Protein AF-A0A959Q024-F1 (afdb_monomer_lite)

pLDDT: mean 71.06, std 27.81, range [22.09, 97.94]

Radius of gyration: 26.5 Å; chains: 1; bounding box: 97×42×60 Å

Sequence (294 aa):
MQIRNRYCEKHYRAIVILVLTIFTSFCQAQQDFRPGFIITLTGDTIKGHIDYRPPISNASVCHFRRENSNEVSKFNPEEIKAYRYNDSKFYISKELTIGGITSRHFLEYLVDGIVELYYLASKFKDAYYIEKEGIFYEVKNEDRTFRKDNKIYKSVKKEYVGTLKYLMRETPDLFDKIDKSDFNHKDFVALSQEYHESICPDYDCITYVKSSDKLHDIKWRIHPGLYLGFENSRYFMSTSTKVEMRRYITRINRDDGGRTIFHIGSRIFDEEYENSLFISNDFTPVLFLSFSNR

Structure (mmCIF, N/CA/C/O backbone):
data_AF-A0A959Q024-F1
#
_entry.id   AF-A0A959Q024-F1
#
loop_
_atom_site.group_PDB
_atom_site.id
_atom_site.type_symbol
_atom_site.label_atom_id
_atom_site.label_alt_id
_atom_site.label_comp_id
_atom_site.label_asym_id
_atom_site.label_entity_id
_atom_site.label_seq_id
_atom_site.pdbx_PDB_ins_code
_atom_site.Cartn_x
_atom_site.Cartn_y
_atom_site.Cartn_z
_atom_site.occupancy
_atom_site.B_iso_or_equiv
_atom_site.auth_seq_id
_atom_site.auth_comp_id
_atom_site.auth_asym_id
_atom_site.auth_atom_id
_atom_site.pdbx_PDB_model_num
ATOM 1 N N . MET A 1 1 ? 73.822 -11.556 15.543 1.00 46.66 1 MET A N 1
ATOM 2 C CA . MET A 1 1 ? 72.664 -12.282 14.968 1.00 46.66 1 MET A CA 1
ATOM 3 C C . MET A 1 1 ? 71.371 -11.487 15.222 1.00 46.66 1 MET A C 1
ATOM 5 O O . MET A 1 1 ? 70.590 -11.863 16.074 1.00 46.66 1 MET A O 1
ATOM 9 N N . GLN A 1 2 ? 71.157 -10.343 14.550 1.00 50.69 2 GLN A N 1
ATOM 10 C CA . GLN A 1 2 ? 69.952 -9.494 14.748 1.00 50.69 2 GLN A CA 1
ATOM 11 C C . GLN A 1 2 ? 69.354 -8.917 13.445 1.00 50.69 2 GLN A C 1
ATOM 13 O O . GLN A 1 2 ? 68.368 -8.189 13.476 1.00 50.69 2 GLN A O 1
ATOM 18 N N . ILE A 1 3 ? 69.904 -9.251 12.273 1.00 51.94 3 ILE A N 1
ATOM 19 C CA . ILE A 1 3 ? 69.495 -8.626 10.999 1.00 51.94 3 ILE A CA 1
ATOM 20 C C . ILE A 1 3 ? 68.310 -9.367 10.342 1.00 51.94 3 ILE A C 1
ATOM 22 O O . ILE A 1 3 ? 67.545 -8.765 9.592 1.00 51.94 3 ILE A O 1
ATOM 26 N N . ARG A 1 4 ? 68.073 -10.644 10.684 1.00 45.91 4 ARG A N 1
ATOM 27 C CA . ARG A 1 4 ? 67.049 -11.482 10.028 1.00 45.91 4 ARG A CA 1
ATOM 28 C C . ARG A 1 4 ? 65.599 -11.184 10.457 1.00 45.91 4 ARG A C 1
ATOM 30 O O . ARG A 1 4 ? 64.689 -11.451 9.684 1.00 45.91 4 ARG A O 1
ATOM 37 N N . ASN A 1 5 ? 65.374 -10.572 11.626 1.00 51.69 5 ASN A N 1
ATOM 38 C CA . ASN A 1 5 ? 64.015 -10.296 12.130 1.00 51.69 5 ASN A CA 1
ATOM 39 C C . ASN A 1 5 ? 63.371 -9.022 11.558 1.00 51.69 5 ASN A C 1
ATOM 41 O O . ASN A 1 5 ? 62.154 -8.980 11.409 1.00 51.69 5 ASN A O 1
ATOM 45 N N . ARG A 1 6 ? 64.153 -8.001 11.174 1.00 52.75 6 ARG A N 1
ATOM 46 C CA . ARG A 1 6 ? 63.589 -6.725 10.681 1.00 52.75 6 ARG A CA 1
ATOM 47 C C . ARG A 1 6 ? 63.020 -6.791 9.261 1.00 52.75 6 ARG A C 1
ATOM 49 O O . ARG A 1 6 ? 62.182 -5.966 8.910 1.00 52.75 6 ARG A O 1
ATOM 56 N N . TYR A 1 7 ? 63.452 -7.758 8.450 1.00 53.06 7 TYR A N 1
ATOM 57 C CA . TYR A 1 7 ? 62.879 -7.984 7.119 1.00 53.06 7 TYR A CA 1
ATOM 58 C C . TYR A 1 7 ? 61.496 -8.645 7.209 1.00 53.06 7 TYR A C 1
ATOM 60 O O . TYR A 1 7 ? 60.571 -8.220 6.521 1.00 53.06 7 TYR A O 1
ATOM 68 N N . CYS A 1 8 ? 61.320 -9.608 8.118 1.00 52.28 8 CYS A N 1
ATOM 69 C CA . CYS A 1 8 ? 60.067 -10.353 8.274 1.00 52.28 8 CYS A CA 1
ATOM 70 C C . CYS A 1 8 ? 58.891 -9.457 8.725 1.00 52.28 8 CYS A C 1
ATOM 72 O O . CYS A 1 8 ? 57.789 -9.564 8.190 1.00 52.28 8 CYS A O 1
ATOM 74 N N . GLU A 1 9 ? 59.133 -8.492 9.624 1.00 55.00 9 GLU A N 1
ATOM 75 C CA . GLU A 1 9 ? 58.100 -7.539 10.070 1.00 55.00 9 GLU A CA 1
ATOM 76 C C . GLU A 1 9 ? 57.596 -6.602 8.961 1.00 55.00 9 GLU A C 1
ATOM 78 O O . GLU A 1 9 ? 56.409 -6.269 8.921 1.00 55.00 9 GLU A O 1
ATOM 83 N N . LYS A 1 10 ? 58.475 -6.170 8.044 1.00 58.44 10 LYS A N 1
ATOM 84 C CA . LYS A 1 10 ? 58.088 -5.282 6.935 1.00 58.44 10 LYS A CA 1
ATOM 85 C C . LYS A 1 10 ? 57.182 -5.995 5.932 1.00 58.44 10 LYS A C 1
ATOM 87 O O . LYS A 1 10 ? 56.214 -5.399 5.465 1.00 58.44 10 LYS A O 1
ATOM 92 N N . HIS A 1 11 ? 57.458 -7.268 5.649 1.00 63.19 11 HIS A N 1
ATOM 93 C CA . HIS A 1 11 ? 56.620 -8.083 4.770 1.00 63.19 11 HIS A CA 1
ATOM 94 C C . HIS A 1 11 ? 55.277 -8.429 5.421 1.00 63.19 11 HIS A C 1
ATOM 96 O O . HIS A 1 11 ? 54.251 -8.328 4.757 1.00 63.19 11 HIS A O 1
ATOM 102 N N . TYR A 1 12 ? 55.248 -8.726 6.726 1.00 71.44 12 TYR A N 1
ATOM 103 C CA . TYR A 1 12 ? 53.997 -8.962 7.455 1.00 71.44 12 TYR A CA 1
ATOM 104 C C . TYR A 1 12 ? 53.085 -7.726 7.464 1.00 71.44 12 TYR A C 1
ATOM 106 O O . TYR A 1 12 ? 51.898 -7.834 7.170 1.00 71.44 12 TYR A O 1
ATOM 114 N N . ARG A 1 13 ? 53.638 -6.526 7.703 1.00 69.38 13 ARG A N 1
ATOM 115 C CA . ARG A 1 13 ? 52.878 -5.264 7.622 1.00 69.38 13 ARG A CA 1
ATOM 116 C C . ARG A 1 13 ? 52.323 -5.003 6.221 1.00 69.38 13 ARG A C 1
ATOM 118 O O . ARG A 1 13 ? 51.167 -4.613 6.099 1.00 69.38 13 ARG A O 1
ATOM 125 N N . ALA A 1 14 ? 53.117 -5.248 5.179 1.00 74.88 14 ALA A N 1
ATOM 126 C CA . ALA A 1 14 ? 52.663 -5.102 3.797 1.00 74.88 14 ALA A CA 1
ATOM 127 C C . ALA A 1 14 ? 51.544 -6.100 3.448 1.00 74.88 14 ALA A C 1
ATOM 129 O O . ALA A 1 14 ? 50.573 -5.716 2.803 1.00 74.88 14 ALA A O 1
ATOM 130 N N . ILE A 1 15 ? 51.635 -7.346 3.927 1.00 80.94 15 ILE A N 1
ATOM 131 C CA . ILE A 1 15 ? 50.602 -8.374 3.735 1.00 80.94 15 ILE A CA 1
ATOM 132 C C . ILE A 1 15 ? 49.316 -8.005 4.482 1.00 80.94 15 ILE A C 1
ATOM 134 O O . ILE A 1 15 ? 48.243 -8.094 3.900 1.00 80.94 15 ILE A O 1
ATOM 138 N N . VAL A 1 16 ? 49.399 -7.536 5.732 1.00 80.94 16 VAL A N 1
ATOM 139 C CA . VAL A 1 16 ? 48.215 -7.106 6.500 1.00 80.94 16 VAL A CA 1
ATOM 140 C C . VAL A 1 16 ? 47.519 -5.919 5.829 1.00 80.94 16 VAL A C 1
ATOM 142 O O . VAL A 1 16 ? 46.295 -5.922 5.724 1.00 80.94 16 VAL A O 1
ATOM 145 N N . ILE A 1 17 ? 48.277 -4.938 5.324 1.00 79.06 17 ILE A N 1
ATOM 146 C CA . ILE A 1 17 ? 47.717 -3.789 4.594 1.00 79.06 17 ILE A CA 1
ATOM 147 C C . ILE A 1 17 ? 47.062 -4.248 3.287 1.00 79.06 17 ILE A C 1
ATOM 149 O O . ILE A 1 17 ? 45.925 -3.861 3.025 1.00 79.06 17 ILE A O 1
ATOM 153 N N . LEU A 1 18 ? 47.729 -5.113 2.512 1.00 79.38 18 LEU A N 1
ATOM 154 C CA . LEU A 1 18 ? 47.204 -5.677 1.264 1.00 79.38 18 LEU A CA 1
ATOM 155 C C . LEU A 1 18 ? 45.902 -6.458 1.502 1.00 79.38 18 LEU A C 1
ATOM 157 O O . LEU A 1 18 ? 44.925 -6.265 0.785 1.00 79.38 18 LEU A O 1
ATOM 161 N N . VAL A 1 19 ? 45.859 -7.289 2.547 1.00 78.56 19 VAL A N 1
ATOM 162 C CA . VAL A 1 19 ? 44.654 -8.029 2.943 1.00 78.56 19 VAL A CA 1
ATOM 163 C C . VAL A 1 19 ? 43.537 -7.058 3.338 1.00 78.56 19 VAL A C 1
ATOM 165 O O . VAL A 1 19 ? 42.422 -7.202 2.846 1.00 78.56 19 VAL A O 1
ATOM 168 N N . LEU A 1 20 ? 43.825 -6.013 4.125 1.00 70.94 20 LEU A N 1
ATOM 169 C CA . LEU A 1 20 ? 42.827 -4.991 4.470 1.00 70.94 20 LEU A CA 1
ATOM 170 C C . LEU A 1 20 ? 42.279 -4.249 3.237 1.00 70.94 20 LEU A C 1
ATOM 172 O O . LEU A 1 20 ? 41.091 -3.940 3.201 1.00 70.94 20 LEU A O 1
ATOM 176 N N . THR A 1 21 ? 43.114 -3.983 2.223 1.00 69.50 21 THR A N 1
ATOM 177 C CA . THR A 1 21 ? 42.683 -3.270 1.001 1.00 69.50 21 THR A CA 1
ATOM 178 C C . THR A 1 21 ? 41.825 -4.145 0.082 1.00 69.50 21 THR A C 1
ATOM 180 O O . THR A 1 21 ? 40.932 -3.647 -0.603 1.00 69.50 21 THR A O 1
ATOM 183 N N . ILE A 1 22 ? 42.055 -5.460 0.081 1.00 69.94 22 ILE A N 1
ATOM 184 C CA . ILE A 1 22 ? 41.235 -6.415 -0.677 1.00 69.94 22 ILE A CA 1
ATOM 185 C C . ILE A 1 22 ? 39.843 -6.558 -0.036 1.00 69.94 22 ILE A C 1
ATOM 187 O O . ILE A 1 22 ? 38.846 -6.656 -0.751 1.00 69.94 22 ILE A O 1
ATOM 191 N N . PHE A 1 23 ? 39.745 -6.498 1.297 1.00 60.81 23 PHE A N 1
ATOM 192 C CA . PHE A 1 23 ? 38.468 -6.632 2.011 1.00 60.81 23 PHE A CA 1
ATOM 193 C C . PHE A 1 23 ? 37.520 -5.431 1.849 1.00 60.81 23 PHE A C 1
ATOM 195 O O . PHE A 1 23 ? 36.305 -5.624 1.869 1.00 60.81 23 PHE A O 1
ATOM 202 N N . THR A 1 24 ? 38.020 -4.210 1.631 1.00 58.31 24 THR A N 1
ATOM 203 C CA . THR A 1 24 ? 37.153 -3.028 1.432 1.00 58.31 24 THR A CA 1
ATOM 204 C C . THR A 1 24 ? 36.494 -2.983 0.050 1.00 58.31 24 THR A C 1
ATOM 206 O O . THR A 1 24 ? 35.477 -2.313 -0.121 1.00 58.31 24 THR A O 1
ATOM 209 N N . SER A 1 25 ? 37.007 -3.739 -0.927 1.00 54.19 25 SER A N 1
ATOM 210 C CA . SER A 1 25 ? 36.521 -3.717 -2.317 1.00 54.19 25 SER A CA 1
ATOM 211 C C . SER A 1 25 ? 35.240 -4.536 -2.550 1.00 54.19 25 SER A C 1
ATOM 213 O O . SER A 1 25 ? 34.633 -4.444 -3.615 1.00 54.19 25 SER A O 1
ATOM 215 N N . PHE A 1 26 ? 34.786 -5.307 -1.555 1.00 49.91 26 PHE A N 1
ATOM 216 C CA . PHE A 1 26 ? 33.566 -6.124 -1.642 1.00 49.91 26 PHE A CA 1
ATOM 217 C C . PHE A 1 26 ? 32.303 -5.439 -1.101 1.00 49.91 26 PHE A C 1
ATOM 219 O O . PHE A 1 26 ? 31.230 -6.045 -1.092 1.00 49.91 26 PHE A O 1
ATOM 226 N N . CYS A 1 27 ? 32.384 -4.166 -0.705 1.00 43.75 27 CYS A N 1
ATOM 227 C CA . CYS A 1 27 ? 31.214 -3.387 -0.304 1.00 43.75 27 CYS A CA 1
ATOM 228 C C . CYS A 1 27 ? 30.494 -2.809 -1.536 1.00 43.75 27 CYS A C 1
ATOM 230 O O . CYS A 1 27 ? 30.456 -1.604 -1.762 1.00 43.75 27 CYS A O 1
ATOM 232 N N . GLN A 1 28 ? 29.951 -3.682 -2.382 1.00 45.34 28 GLN A N 1
ATOM 233 C CA . GLN A 1 28 ? 28.945 -3.275 -3.358 1.00 45.34 28 GLN A CA 1
ATOM 234 C C . GLN A 1 28 ? 27.602 -3.268 -2.625 1.00 45.34 28 GLN A C 1
ATOM 236 O O . GLN A 1 28 ? 27.166 -4.309 -2.130 1.00 45.34 28 GLN A O 1
ATOM 241 N N . ALA A 1 29 ? 26.940 -2.115 -2.537 1.00 47.94 29 ALA A N 1
ATOM 242 C CA . ALA A 1 29 ? 25.530 -2.058 -2.169 1.00 47.94 29 ALA A CA 1
ATOM 243 C C . ALA A 1 29 ? 24.736 -2.805 -3.257 1.00 47.94 29 ALA A C 1
ATOM 245 O O . ALA A 1 29 ? 24.470 -2.272 -4.330 1.00 47.94 29 ALA A O 1
ATOM 246 N N . GLN A 1 30 ? 24.461 -4.092 -3.032 1.00 61.91 30 GLN A N 1
ATOM 247 C CA . GLN A 1 30 ? 23.873 -4.967 -4.049 1.00 61.91 30 GLN A CA 1
ATOM 248 C C . GLN A 1 30 ? 22.411 -4.563 -4.298 1.00 61.91 30 GLN A C 1
ATOM 250 O O . GLN A 1 30 ? 21.574 -4.732 -3.412 1.00 61.91 30 GLN A O 1
ATOM 255 N N . GLN A 1 31 ? 22.122 -4.038 -5.493 1.00 78.69 31 GLN A N 1
ATOM 256 C CA . GLN A 1 31 ? 20.760 -3.785 -5.983 1.00 78.69 31 GLN A CA 1
ATOM 257 C C . GLN A 1 31 ? 20.011 -5.119 -6.164 1.00 78.69 31 GLN A C 1
ATOM 259 O O . GLN A 1 31 ? 20.585 -6.082 -6.680 1.00 78.69 31 GLN A O 1
ATOM 264 N N . ASP A 1 32 ? 18.745 -5.191 -5.741 1.00 88.50 32 ASP A N 1
ATOM 265 C CA . ASP A 1 32 ? 17.928 -6.421 -5.747 1.00 88.50 32 ASP A CA 1
ATOM 266 C C . ASP A 1 32 ? 16.897 -6.352 -6.878 1.00 88.50 32 ASP A C 1
ATOM 268 O O . ASP A 1 32 ? 15.710 -6.131 -6.655 1.00 88.50 32 ASP A O 1
ATOM 272 N N . PHE A 1 33 ? 17.355 -6.500 -8.120 1.00 90.69 33 PHE A N 1
ATOM 273 C CA . PHE A 1 33 ? 16.473 -6.478 -9.287 1.00 90.69 33 PHE A CA 1
ATOM 274 C C . PHE A 1 33 ? 15.648 -7.762 -9.405 1.00 90.69 33 PHE A C 1
ATOM 276 O O . PHE A 1 33 ? 16.195 -8.854 -9.559 1.00 90.69 33 PHE A O 1
ATOM 283 N N . ARG A 1 34 ? 14.321 -7.616 -9.416 1.00 92.50 34 ARG A N 1
ATOM 284 C CA . ARG A 1 34 ? 13.351 -8.717 -9.523 1.00 92.50 34 ARG A CA 1
ATOM 285 C C . ARG A 1 34 ? 12.501 -8.603 -10.783 1.00 92.50 34 ARG A C 1
ATOM 287 O O . ARG A 1 34 ? 12.240 -7.481 -11.212 1.00 92.50 34 ARG A O 1
ATOM 294 N N . PRO A 1 35 ? 12.049 -9.723 -11.371 1.00 94.69 35 PRO A N 1
ATOM 295 C CA . PRO A 1 35 ? 11.231 -9.693 -12.578 1.00 94.69 35 PRO A CA 1
ATOM 296 C C . PRO A 1 35 ? 9.909 -8.953 -12.339 1.00 94.69 35 PRO A C 1
ATOM 298 O O . PRO A 1 35 ? 9.237 -9.140 -11.318 1.00 94.69 35 PRO A O 1
ATOM 301 N N . GLY A 1 36 ? 9.547 -8.101 -13.291 1.00 96.06 36 GLY A N 1
ATOM 302 C CA . GLY A 1 36 ? 8.375 -7.243 -13.207 1.00 96.06 36 GLY A CA 1
ATOM 303 C C . GLY A 1 36 ? 8.121 -6.477 -14.499 1.00 96.06 36 GLY A C 1
ATOM 304 O O . GLY A 1 36 ? 8.750 -6.710 -15.535 1.00 96.06 36 GLY A O 1
ATOM 305 N N . PHE A 1 37 ? 7.195 -5.533 -14.441 1.00 96.56 37 PHE A N 1
ATOM 306 C CA . PHE A 1 37 ? 6.863 -4.676 -15.570 1.00 96.56 37 PHE A CA 1
ATOM 307 C C . PHE A 1 37 ? 6.373 -3.306 -15.113 1.00 96.56 37 PHE A C 1
ATOM 309 O O . PHE A 1 37 ? 5.873 -3.144 -13.999 1.00 96.56 37 PHE A O 1
ATOM 316 N N . ILE A 1 38 ? 6.501 -2.324 -16.000 1.00 97.94 38 ILE A N 1
ATOM 317 C CA . ILE A 1 38 ? 5.889 -1.001 -15.855 1.00 97.94 38 ILE A CA 1
ATOM 318 C C . ILE A 1 38 ? 4.722 -0.868 -16.834 1.00 97.94 38 ILE A C 1
ATOM 320 O O . ILE A 1 38 ? 4.735 -1.477 -17.906 1.00 97.94 38 ILE A O 1
ATOM 324 N N . ILE A 1 39 ? 3.734 -0.059 -16.466 1.00 97.69 39 ILE A N 1
ATOM 325 C CA . ILE A 1 39 ? 2.607 0.339 -17.309 1.00 97.69 39 ILE A CA 1
ATOM 326 C C . ILE A 1 39 ? 2.771 1.828 -17.614 1.00 97.69 39 ILE A C 1
ATOM 328 O O . ILE A 1 39 ? 2.755 2.658 -16.700 1.00 97.69 39 ILE A O 1
ATOM 332 N N . THR A 1 40 ? 2.950 2.175 -18.886 1.00 96.50 40 THR A N 1
ATOM 333 C CA . THR A 1 40 ? 3.107 3.567 -19.329 1.00 96.50 40 THR A CA 1
ATOM 334 C C . THR A 1 40 ? 1.806 4.358 -19.158 1.00 96.50 40 THR A C 1
ATOM 336 O O . THR A 1 40 ? 0.734 3.798 -18.920 1.00 96.50 40 THR A O 1
ATOM 339 N N . LEU A 1 41 ? 1.871 5.682 -19.319 1.00 95.19 41 LEU A N 1
ATOM 340 C CA . LEU A 1 41 ? 0.673 6.533 -19.327 1.00 95.19 41 LEU A CA 1
ATOM 341 C C . LEU A 1 41 ? -0.298 6.192 -20.473 1.00 95.19 41 LEU A C 1
ATOM 343 O O . LEU A 1 41 ? -1.501 6.384 -20.318 1.00 95.19 41 LEU A O 1
ATOM 347 N N . THR A 1 42 ? 0.208 5.656 -21.591 1.00 95.25 42 THR A N 1
ATOM 348 C CA . THR A 1 42 ? -0.594 5.167 -22.730 1.00 95.25 42 THR A CA 1
ATOM 349 C C . THR A 1 42 ? -1.234 3.800 -22.475 1.00 95.25 42 THR A C 1
ATOM 351 O O . THR A 1 42 ? -2.107 3.394 -23.234 1.00 95.25 42 THR A O 1
ATOM 354 N N . GLY A 1 43 ? -0.845 3.105 -21.399 1.00 93.31 43 GLY A N 1
ATOM 355 C CA . GLY A 1 43 ? -1.338 1.769 -21.053 1.00 93.31 43 GLY A CA 1
ATOM 356 C C . GLY A 1 43 ? -0.478 0.616 -21.578 1.00 93.31 43 GLY A C 1
ATOM 357 O O . GLY A 1 43 ? -0.812 -0.543 -21.335 1.00 93.31 43 GLY A O 1
ATOM 358 N N . ASP A 1 44 ? 0.642 0.903 -22.241 1.00 95.75 44 ASP A N 1
ATOM 359 C CA . ASP A 1 44 ? 1.551 -0.125 -22.742 1.00 95.75 44 ASP A CA 1
ATOM 360 C C . ASP A 1 44 ? 2.323 -0.779 -21.595 1.00 95.75 44 ASP A C 1
ATOM 362 O O . ASP A 1 44 ? 2.789 -0.119 -20.663 1.00 95.75 44 ASP A O 1
ATOM 366 N N . THR A 1 45 ? 2.497 -2.097 -21.679 1.00 96.31 45 THR A N 1
ATOM 367 C CA . THR A 1 45 ? 3.245 -2.870 -20.682 1.00 96.31 45 THR A CA 1
ATOM 368 C C . THR A 1 45 ? 4.664 -3.138 -21.166 1.00 96.31 45 THR A C 1
ATOM 370 O O . THR A 1 45 ? 4.867 -3.780 -22.196 1.00 96.31 45 THR A O 1
ATOM 373 N N . ILE A 1 46 ? 5.663 -2.699 -20.397 1.00 96.06 46 ILE A N 1
ATOM 374 C CA . ILE A 1 46 ? 7.082 -2.921 -20.701 1.00 96.06 46 ILE A CA 1
ATOM 375 C C . ILE A 1 46 ? 7.670 -3.868 -19.655 1.00 96.06 46 ILE A C 1
ATOM 377 O O . ILE A 1 46 ? 7.754 -3.530 -18.473 1.00 96.06 46 ILE A O 1
ATOM 381 N N . LYS A 1 47 ? 8.098 -5.053 -20.101 1.00 96.75 47 LYS A N 1
ATOM 382 C CA . LYS A 1 47 ? 8.699 -6.092 -19.252 1.00 96.75 47 LYS A CA 1
ATOM 383 C C . LYS A 1 47 ? 10.173 -5.820 -18.954 1.00 96.75 47 LYS A C 1
ATOM 385 O O . LYS A 1 47 ? 10.906 -5.254 -19.773 1.00 96.75 47 LYS A O 1
ATOM 390 N N . GLY A 1 48 ? 10.604 -6.225 -17.766 1.00 95.69 48 GLY A N 1
ATOM 391 C CA . GLY A 1 48 ? 11.983 -6.099 -17.327 1.00 95.69 48 GLY A CA 1
ATOM 392 C C . GLY A 1 48 ? 12.157 -6.491 -15.867 1.00 95.69 48 GLY A C 1
ATOM 393 O O . GLY A 1 48 ? 11.552 -7.441 -15.375 1.00 95.69 48 GLY A O 1
ATOM 394 N N . HIS A 1 49 ? 13.014 -5.752 -15.177 1.00 95.50 49 HIS A N 1
ATOM 395 C CA . HIS A 1 49 ? 13.350 -5.977 -13.784 1.00 95.50 49 HIS A CA 1
ATOM 396 C C . HIS A 1 49 ? 13.216 -4.681 -12.988 1.00 95.50 49 HIS A C 1
ATOM 398 O O . HIS A 1 49 ? 13.568 -3.610 -13.477 1.00 95.50 49 HIS A O 1
ATOM 404 N N . ILE A 1 50 ? 12.745 -4.777 -11.751 1.00 95.56 50 ILE A N 1
ATOM 405 C CA . ILE A 1 50 ? 12.518 -3.647 -10.850 1.00 95.56 50 ILE A CA 1
ATOM 406 C C . ILE A 1 50 ? 13.387 -3.837 -9.610 1.00 95.56 50 ILE A C 1
ATOM 408 O O . ILE A 1 50 ? 13.412 -4.931 -9.043 1.00 95.56 50 ILE A O 1
ATOM 412 N N . ASP A 1 51 ? 14.111 -2.796 -9.203 1.00 92.62 51 ASP A N 1
ATOM 413 C CA . ASP A 1 51 ? 14.907 -2.809 -7.971 1.00 92.62 51 ASP A CA 1
ATOM 414 C C . ASP A 1 51 ? 13.980 -2.891 -6.752 1.00 92.62 51 ASP A C 1
ATOM 416 O O . ASP A 1 51 ? 13.154 -2.007 -6.513 1.00 92.62 51 ASP A O 1
ATOM 420 N N . TYR A 1 52 ? 14.109 -3.963 -5.979 1.00 89.81 52 TYR A N 1
ATOM 421 C CA . TYR A 1 52 ? 13.252 -4.267 -4.847 1.00 89.81 52 TYR A CA 1
ATOM 422 C C . TYR A 1 52 ? 13.708 -3.512 -3.595 1.00 89.81 52 TYR A C 1
ATOM 424 O O . TYR A 1 52 ? 14.562 -3.962 -2.825 1.00 89.81 52 TYR A O 1
ATOM 432 N N . ARG A 1 53 ? 13.105 -2.341 -3.374 1.00 87.38 53 ARG A N 1
ATOM 433 C CA . ARG A 1 53 ? 13.473 -1.407 -2.297 1.00 87.38 53 ARG A CA 1
ATOM 434 C C . ARG A 1 53 ? 12.407 -1.346 -1.192 1.00 87.38 53 ARG A C 1
ATOM 436 O O . ARG A 1 53 ? 11.324 -1.924 -1.335 1.00 87.38 53 ARG A O 1
ATOM 443 N N . PRO A 1 54 ? 12.693 -0.695 -0.045 1.00 88.44 54 PRO A N 1
ATOM 444 C CA . PRO A 1 54 ? 11.701 -0.493 1.007 1.00 88.44 54 PRO A CA 1
ATOM 445 C C . PRO A 1 54 ? 10.453 0.258 0.503 1.00 88.44 54 PRO A C 1
ATOM 447 O O . PRO A 1 54 ? 10.586 1.121 -0.368 1.00 88.44 54 PRO A O 1
ATOM 450 N N . PRO A 1 55 ? 9.259 0.010 1.081 1.00 88.06 55 PRO A N 1
ATOM 451 C CA . PRO A 1 55 ? 8.003 0.620 0.631 1.00 88.06 55 PRO A CA 1
ATOM 452 C C . PRO A 1 55 ? 8.040 2.149 0.515 1.00 88.06 55 PRO A C 1
ATOM 454 O O . PRO A 1 55 ? 7.526 2.691 -0.453 1.00 88.06 55 PRO A O 1
ATOM 457 N N . ILE A 1 56 ? 8.712 2.840 1.445 1.00 89.56 56 ILE A N 1
ATOM 458 C CA . ILE A 1 56 ? 8.861 4.308 1.419 1.00 89.56 56 ILE A CA 1
ATOM 459 C C . ILE A 1 56 ? 9.603 4.777 0.153 1.00 89.56 56 ILE A C 1
ATOM 461 O O . ILE A 1 56 ? 9.254 5.802 -0.421 1.00 89.56 56 ILE A O 1
ATOM 465 N N . SER A 1 57 ? 10.616 4.030 -0.303 1.00 90.12 57 SER A N 1
ATOM 466 C CA . SER A 1 57 ? 11.344 4.342 -1.543 1.00 90.12 57 SER A CA 1
ATOM 467 C C . SER A 1 57 ? 10.528 3.987 -2.784 1.00 90.12 57 SER A C 1
ATOM 469 O O . SER A 1 57 ? 10.570 4.713 -3.772 1.00 90.12 57 SER A O 1
ATOM 471 N N . ASN A 1 58 ? 9.800 2.871 -2.743 1.00 91.75 58 ASN A N 1
ATOM 472 C CA . ASN A 1 58 ? 8.937 2.434 -3.840 1.00 91.75 58 ASN A CA 1
ATOM 473 C C . ASN A 1 58 ? 7.756 3.395 -4.055 1.00 91.75 58 ASN A C 1
ATOM 475 O O . ASN A 1 58 ? 7.315 3.589 -5.185 1.00 91.75 58 ASN A O 1
ATOM 479 N N . ALA A 1 59 ? 7.282 4.040 -2.987 1.00 92.06 59 ALA A N 1
AT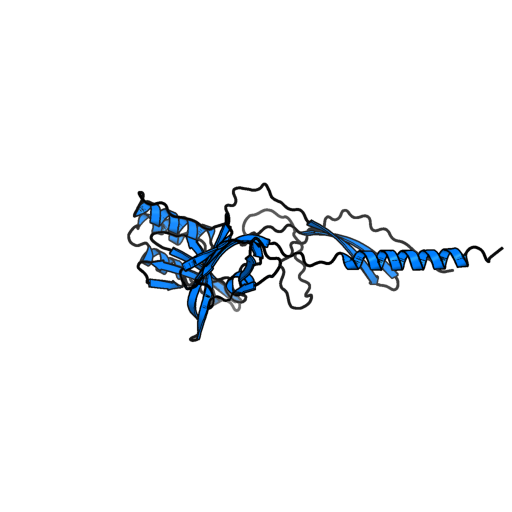OM 480 C CA . ALA A 1 59 ? 6.208 5.024 -3.052 1.00 92.06 59 ALA A CA 1
ATOM 481 C C . ALA A 1 59 ? 6.578 6.295 -3.842 1.00 92.06 59 ALA A C 1
ATOM 483 O O . ALA A 1 59 ? 5.691 7.012 -4.311 1.00 92.06 59 ALA A O 1
ATOM 484 N N . SER A 1 60 ? 7.876 6.586 -3.997 1.00 91.56 60 SER A N 1
ATOM 485 C CA . SER A 1 60 ? 8.359 7.786 -4.684 1.00 91.56 60 SER A CA 1
ATOM 486 C C . SER A 1 60 ? 8.969 7.513 -6.053 1.00 91.56 60 SER A C 1
ATOM 488 O O . SER A 1 60 ? 8.727 8.293 -6.964 1.00 91.56 60 SER A O 1
ATOM 490 N N . VAL A 1 61 ? 9.755 6.443 -6.229 1.00 95.75 61 VAL A N 1
ATOM 491 C CA . VAL A 1 61 ? 10.479 6.197 -7.488 1.00 95.75 61 VAL A CA 1
ATOM 492 C C . VAL A 1 61 ? 10.585 4.706 -7.796 1.00 95.75 61 VAL A C 1
ATOM 494 O O . VAL A 1 61 ? 11.128 3.929 -7.009 1.00 95.75 61 VAL A O 1
ATOM 497 N N . CYS A 1 62 ? 10.193 4.326 -9.011 1.00 96.56 62 CYS A N 1
ATOM 498 C CA . CYS A 1 62 ? 10.461 3.008 -9.575 1.00 96.56 62 CYS A CA 1
ATOM 499 C C . CYS A 1 62 ? 11.819 3.000 -10.288 1.00 96.56 62 CYS A C 1
ATOM 501 O O . CYS A 1 62 ? 12.044 3.780 -11.211 1.00 96.56 62 CYS A O 1
ATOM 503 N N . HIS A 1 63 ? 12.717 2.095 -9.898 1.00 95.94 63 HIS A N 1
ATOM 504 C CA . HIS A 1 63 ? 13.984 1.863 -10.598 1.00 95.94 63 HIS A CA 1
ATOM 505 C C . HIS A 1 63 ? 13.828 0.628 -11.484 1.00 95.94 63 HIS A C 1
ATOM 507 O O . HIS A 1 63 ? 13.752 -0.493 -10.984 1.00 95.94 63 HIS A O 1
ATOM 513 N N . PHE A 1 64 ? 13.753 0.839 -12.793 1.00 96.62 64 PHE A N 1
ATOM 514 C CA . PHE A 1 64 ? 13.424 -0.185 -13.774 1.00 96.62 64 PHE A CA 1
ATOM 515 C C . PHE A 1 64 ? 14.576 -0.415 -14.746 1.00 96.62 64 PHE A C 1
ATOM 517 O O . PHE A 1 64 ? 15.171 0.521 -15.271 1.00 96.62 64 PHE A O 1
ATOM 524 N N . ARG A 1 65 ? 14.847 -1.683 -15.031 1.00 95.62 65 ARG A N 1
ATOM 525 C CA . ARG A 1 65 ? 15.825 -2.138 -16.010 1.00 95.62 65 ARG A CA 1
ATOM 526 C C . ARG A 1 65 ? 15.117 -3.003 -17.043 1.00 95.62 65 ARG A C 1
ATOM 528 O O . ARG A 1 65 ? 14.564 -4.047 -16.700 1.00 95.62 65 ARG A O 1
ATOM 535 N N . ARG A 1 66 ? 15.128 -2.591 -18.310 1.00 94.38 66 ARG A N 1
ATOM 536 C CA . ARG A 1 66 ? 14.511 -3.366 -19.402 1.00 94.38 66 ARG A CA 1
ATOM 537 C C . ARG A 1 66 ? 15.214 -4.722 -19.556 1.00 94.38 66 ARG A C 1
ATOM 539 O O . ARG A 1 66 ? 16.410 -4.819 -19.324 1.00 94.38 66 ARG A O 1
ATOM 546 N N . GLU A 1 67 ? 14.484 -5.754 -19.977 1.00 87.00 67 GLU A N 1
ATOM 547 C CA . GLU A 1 67 ? 14.968 -7.148 -20.024 1.00 87.00 67 GLU A CA 1
ATOM 548 C C . GLU A 1 67 ? 16.291 -7.353 -20.790 1.00 87.00 67 GLU A C 1
ATOM 550 O O . GLU A 1 67 ? 17.126 -8.139 -20.358 1.00 87.00 67 GLU A O 1
ATOM 555 N N . ASN A 1 68 ? 16.532 -6.569 -21.846 1.00 85.31 68 ASN A N 1
ATOM 556 C CA . ASN A 1 68 ? 17.748 -6.632 -22.669 1.00 85.31 68 ASN A CA 1
ATOM 557 C C . ASN A 1 68 ? 18.695 -5.432 -22.474 1.00 85.31 68 ASN A C 1
ATOM 559 O O . ASN A 1 68 ? 19.506 -5.144 -23.352 1.00 85.31 68 ASN A O 1
ATOM 563 N N . SER A 1 69 ? 18.567 -4.681 -21.377 1.00 86.25 69 SER A N 1
ATOM 564 C CA . SER A 1 69 ? 19.417 -3.519 -21.090 1.00 86.25 69 SER A CA 1
ATOM 565 C C . SER A 1 69 ? 20.030 -3.618 -19.699 1.00 86.25 69 SER A C 1
ATOM 567 O O . SER A 1 69 ? 19.407 -4.118 -18.767 1.00 86.25 69 SER A O 1
ATOM 569 N N . ASN A 1 70 ? 21.245 -3.096 -19.549 1.00 84.00 70 ASN A N 1
ATOM 570 C CA . ASN A 1 70 ? 21.880 -2.918 -18.243 1.00 84.00 70 ASN A CA 1
ATOM 571 C C . ASN A 1 70 ? 21.606 -1.536 -17.637 1.00 84.00 70 ASN A C 1
ATOM 573 O O . ASN A 1 70 ? 21.949 -1.296 -16.481 1.00 84.00 70 ASN A O 1
ATOM 577 N N . GLU A 1 71 ? 20.979 -0.637 -18.394 1.00 90.75 71 GLU A N 1
ATOM 578 C CA . GLU A 1 71 ? 20.657 0.708 -17.936 1.00 90.75 71 GLU A CA 1
ATOM 579 C C . GLU A 1 71 ? 19.443 0.697 -17.006 1.00 90.75 71 GLU A C 1
ATOM 581 O O . GLU A 1 71 ? 18.426 0.049 -17.273 1.00 90.75 71 GLU A O 1
ATOM 586 N N . VAL A 1 72 ? 19.558 1.441 -15.906 1.00 93.69 72 VAL A N 1
ATOM 587 C CA . VAL A 1 72 ? 18.495 1.602 -14.914 1.00 93.69 72 VAL A CA 1
ATOM 588 C C . VAL A 1 72 ? 17.814 2.945 -15.145 1.00 93.69 72 VAL A C 1
ATOM 590 O O . VAL A 1 72 ? 18.388 4.000 -14.880 1.00 93.69 72 VAL A O 1
ATOM 593 N N . SER A 1 73 ? 16.573 2.901 -15.613 1.00 95.00 73 SER A N 1
ATOM 594 C CA . SER A 1 73 ? 15.691 4.059 -15.725 1.00 95.00 73 SER A CA 1
ATOM 595 C C . SER A 1 73 ? 14.973 4.302 -14.399 1.00 95.00 73 SER A C 1
ATOM 597 O O . SER A 1 73 ? 14.569 3.363 -13.712 1.00 95.00 73 SER A O 1
ATOM 599 N N . LYS A 1 74 ? 14.797 5.571 -14.036 1.00 96.75 74 LYS A N 1
ATOM 600 C CA . LYS A 1 74 ? 13.996 5.978 -12.879 1.00 96.75 74 LYS A CA 1
ATOM 601 C C . LYS A 1 74 ? 12.686 6.554 -13.385 1.00 96.75 74 LYS A C 1
ATOM 603 O O . LYS A 1 74 ? 12.722 7.416 -14.252 1.00 96.75 74 LYS A O 1
ATOM 608 N N . PHE A 1 75 ? 11.577 6.079 -12.838 1.00 97.31 75 PHE A N 1
ATOM 609 C CA . PHE A 1 75 ? 10.245 6.572 -13.157 1.00 97.31 75 PHE A CA 1
ATOM 610 C C . PHE A 1 75 ? 9.572 7.103 -11.901 1.00 97.31 75 PHE A C 1
ATOM 612 O O . PHE A 1 75 ? 9.494 6.405 -10.885 1.00 97.31 75 PHE A O 1
ATOM 619 N N . ASN A 1 76 ? 9.073 8.326 -11.994 1.00 96.62 76 ASN A N 1
ATOM 620 C CA . ASN A 1 76 ? 8.245 8.969 -10.987 1.00 96.62 76 ASN A CA 1
ATOM 621 C C . ASN A 1 76 ? 6.754 8.652 -11.227 1.00 96.62 76 ASN A C 1
ATOM 623 O O . ASN A 1 76 ? 6.380 8.236 -12.329 1.00 96.62 76 ASN A O 1
ATOM 627 N N . PRO A 1 77 ? 5.874 8.888 -10.236 1.00 96.81 77 PRO A N 1
ATOM 628 C CA . PRO A 1 77 ? 4.429 8.674 -10.361 1.00 96.81 77 PRO A CA 1
ATOM 629 C C . PRO A 1 77 ? 3.777 9.458 -11.508 1.00 96.81 77 PRO A C 1
ATOM 631 O O . PRO A 1 77 ? 2.713 9.088 -12.000 1.00 96.81 77 PRO A O 1
ATOM 634 N N . GLU A 1 78 ? 4.388 10.549 -11.956 1.00 96.69 78 GLU A N 1
ATOM 635 C CA . GLU A 1 78 ? 3.885 11.336 -13.084 1.00 96.69 78 GLU A CA 1
ATOM 636 C C . GLU A 1 78 ? 4.210 10.711 -14.446 1.00 96.69 78 GLU A C 1
ATOM 638 O O . GLU A 1 78 ? 3.508 10.976 -15.415 1.00 96.69 78 GLU A O 1
ATOM 643 N N . GLU A 1 79 ? 5.231 9.854 -14.523 1.00 97.00 79 GLU A N 1
ATOM 644 C CA . GLU A 1 79 ? 5.784 9.347 -15.786 1.00 97.00 79 GLU A CA 1
ATOM 645 C C . GLU A 1 79 ? 5.216 7.982 -16.191 1.00 97.00 79 GLU A C 1
ATOM 647 O O . GLU A 1 79 ? 5.238 7.620 -17.369 1.00 97.00 79 GLU A O 1
ATOM 652 N N . ILE A 1 80 ? 4.705 7.209 -15.229 1.00 97.94 80 ILE A N 1
ATOM 653 C CA . ILE A 1 80 ? 4.106 5.890 -15.465 1.00 97.94 80 ILE A CA 1
ATOM 654 C C . ILE A 1 80 ? 2.821 5.725 -14.660 1.00 97.94 80 ILE A C 1
ATOM 656 O O . ILE A 1 80 ? 2.673 6.258 -13.561 1.00 97.94 80 ILE A O 1
ATOM 660 N N . LYS A 1 81 ? 1.886 4.942 -15.201 1.00 97.69 81 LYS A N 1
ATOM 661 C CA . LYS A 1 81 ? 0.603 4.670 -14.552 1.00 97.69 81 LYS A CA 1
ATOM 662 C C . LYS A 1 81 ? 0.770 3.721 -13.370 1.00 97.69 81 LYS A C 1
ATOM 664 O O . LYS A 1 81 ? 0.127 3.907 -12.342 1.00 97.69 81 LYS A O 1
ATOM 669 N N . ALA A 1 82 ? 1.605 2.696 -13.519 1.00 97.81 82 ALA A N 1
ATOM 670 C CA . ALA A 1 82 ? 1.799 1.676 -12.498 1.00 97.81 82 ALA A CA 1
ATOM 671 C C . ALA A 1 82 ? 3.073 0.859 -12.755 1.00 97.81 82 ALA A C 1
ATOM 673 O O . ALA A 1 82 ? 3.635 0.895 -13.850 1.00 97.81 82 ALA A O 1
ATOM 674 N N . TYR A 1 83 ? 3.501 0.075 -11.772 1.00 97.75 83 TYR A N 1
ATOM 675 C CA . TYR A 1 83 ? 4.519 -0.956 -11.948 1.00 97.75 83 TYR A CA 1
ATOM 676 C C . TYR A 1 83 ? 4.282 -2.127 -11.000 1.00 97.75 83 TYR A C 1
ATOM 678 O O . TYR A 1 83 ? 3.797 -1.953 -9.883 1.00 97.75 83 TYR A O 1
ATOM 686 N N . ARG A 1 84 ? 4.638 -3.334 -11.435 1.00 94.94 84 ARG A N 1
ATOM 687 C CA . ARG A 1 84 ? 4.330 -4.572 -10.719 1.00 94.94 84 ARG A CA 1
ATOM 688 C C . ARG A 1 84 ? 5.512 -5.525 -10.715 1.00 94.94 84 ARG A C 1
ATOM 690 O O . ARG A 1 84 ? 6.158 -5.732 -11.738 1.00 94.94 84 ARG A O 1
ATOM 697 N N . TYR A 1 85 ? 5.746 -6.149 -9.567 1.00 93.56 85 TYR A N 1
ATOM 698 C CA . TYR A 1 85 ? 6.593 -7.334 -9.459 1.00 93.56 85 TYR A CA 1
ATOM 699 C C . TYR A 1 85 ? 5.746 -8.567 -9.806 1.00 93.56 85 TYR A C 1
ATOM 701 O O . TYR A 1 85 ? 4.638 -8.685 -9.284 1.00 93.56 85 TYR A O 1
ATOM 709 N N . ASN A 1 86 ? 6.243 -9.486 -10.644 1.00 88.31 86 ASN A N 1
ATOM 710 C CA . ASN A 1 86 ? 5.422 -10.586 -11.189 1.00 88.31 86 ASN A CA 1
ATOM 711 C C . ASN A 1 86 ? 4.669 -11.391 -10.108 1.00 88.31 86 ASN A C 1
ATOM 713 O O . ASN A 1 86 ? 3.472 -11.622 -10.251 1.00 88.31 86 ASN A O 1
ATOM 717 N N . ASP A 1 87 ? 5.341 -11.721 -9.000 1.00 80.88 87 ASP A N 1
ATOM 718 C CA . ASP A 1 87 ? 4.808 -12.584 -7.931 1.00 80.88 87 ASP A CA 1
ATOM 719 C C . ASP A 1 87 ? 4.653 -11.856 -6.582 1.00 80.88 87 ASP A C 1
ATOM 721 O O . ASP A 1 87 ? 4.843 -12.440 -5.511 1.00 80.88 87 ASP A O 1
ATOM 725 N N . SER A 1 88 ? 4.447 -10.536 -6.597 1.00 85.50 88 SER A N 1
ATOM 726 C CA . SER A 1 88 ? 4.475 -9.734 -5.370 1.00 85.50 88 SER A CA 1
ATOM 727 C C . SER A 1 88 ? 3.688 -8.429 -5.542 1.00 85.50 88 SER A C 1
ATOM 729 O O . SER A 1 88 ? 2.645 -8.393 -6.188 1.00 85.50 88 SER A O 1
ATOM 731 N N . LYS A 1 89 ? 4.198 -7.362 -4.930 1.00 90.75 89 LYS A N 1
ATOM 732 C CA . LYS A 1 89 ? 3.588 -6.044 -4.815 1.00 90.75 89 LYS A CA 1
ATOM 733 C C . LYS A 1 89 ? 3.232 -5.432 -6.164 1.00 90.75 89 LYS A C 1
ATOM 735 O O . LYS A 1 89 ? 3.982 -5.536 -7.141 1.00 90.75 89 LYS A O 1
ATOM 740 N N . PHE A 1 90 ? 2.133 -4.698 -6.162 1.00 95.12 90 PHE A N 1
ATOM 741 C CA . PHE A 1 90 ? 1.706 -3.866 -7.270 1.00 95.12 90 PHE A CA 1
ATOM 742 C C . PHE A 1 90 ? 1.614 -2.419 -6.792 1.00 95.12 90 PHE A C 1
ATOM 744 O O . PHE A 1 90 ? 1.088 -2.160 -5.716 1.00 95.12 90 PHE A O 1
ATOM 751 N N . TYR A 1 91 ? 2.167 -1.484 -7.558 1.00 97.56 91 TYR A N 1
ATOM 752 C CA . TYR A 1 91 ? 2.145 -0.064 -7.246 1.00 97.56 91 TYR A CA 1
ATOM 753 C C . TYR A 1 91 ? 1.439 0.705 -8.354 1.00 97.56 91 TYR A C 1
ATOM 755 O O . TYR A 1 91 ? 1.798 0.568 -9.523 1.00 97.56 91 TYR A O 1
ATOM 763 N N . ILE A 1 92 ? 0.474 1.545 -7.989 1.00 97.50 92 ILE A N 1
ATOM 764 C CA . ILE A 1 92 ? -0.283 2.393 -8.912 1.00 97.50 92 ILE A CA 1
ATOM 765 C C . ILE A 1 92 ? -0.044 3.866 -8.595 1.00 97.50 92 ILE A C 1
ATOM 767 O O . ILE A 1 92 ? 0.057 4.255 -7.435 1.00 97.50 92 ILE A O 1
ATOM 771 N N . SER A 1 93 ? 0.053 4.695 -9.628 1.00 97.62 93 SER A N 1
ATOM 772 C CA . SER A 1 93 ? 0.126 6.141 -9.467 1.00 97.62 93 SER A CA 1
ATOM 773 C C . SER A 1 93 ? -1.266 6.715 -9.205 1.00 97.62 93 SER A C 1
ATOM 775 O O . SER A 1 93 ? -2.164 6.581 -10.040 1.00 97.62 93 SER A O 1
ATOM 777 N N . LYS A 1 94 ? -1.448 7.357 -8.047 1.00 95.75 94 LYS A N 1
ATOM 778 C CA . LYS A 1 94 ? -2.677 8.075 -7.678 1.00 95.75 94 LYS A CA 1
ATOM 779 C C . LYS A 1 94 ? -2.334 9.492 -7.240 1.00 95.75 94 LYS A C 1
ATOM 781 O O . LYS A 1 94 ? -1.285 9.742 -6.644 1.00 95.75 94 LYS A O 1
ATOM 786 N N . GLU A 1 95 ? -3.227 10.416 -7.560 1.00 94.44 95 GLU A N 1
ATOM 787 C CA . GLU A 1 95 ? -3.156 11.796 -7.100 1.00 94.44 95 GLU A CA 1
ATOM 788 C C . GLU A 1 95 ? -3.743 11.894 -5.692 1.00 94.44 95 GLU A C 1
ATOM 790 O O . GLU A 1 95 ? -4.843 11.405 -5.443 1.00 94.44 95 GLU A O 1
ATOM 795 N N . LEU A 1 96 ? -2.998 12.504 -4.771 1.00 91.81 96 LEU A N 1
ATOM 796 C CA . LEU A 1 96 ? -3.409 12.699 -3.386 1.00 91.81 96 LEU A CA 1
ATOM 797 C C . LEU A 1 96 ? -3.246 14.166 -3.004 1.00 91.81 96 LEU A C 1
ATOM 799 O O . LEU A 1 96 ? -2.227 14.779 -3.317 1.00 91.81 96 LEU A O 1
ATOM 803 N N . THR A 1 97 ? -4.212 14.705 -2.262 1.00 89.12 97 THR A N 1
ATOM 804 C CA . THR A 1 97 ? -4.091 16.023 -1.631 1.00 89.12 97 THR A CA 1
ATOM 805 C C . THR A 1 97 ? -3.729 15.848 -0.160 1.00 89.12 97 THR A C 1
ATOM 807 O O . THR A 1 97 ? -4.585 15.535 0.665 1.00 89.12 97 THR A O 1
ATOM 810 N N . ILE A 1 98 ? -2.459 16.064 0.184 1.00 82.56 98 ILE A N 1
ATOM 811 C CA . ILE A 1 98 ? -1.946 15.944 1.555 1.00 82.56 98 ILE A CA 1
ATOM 812 C C . ILE A 1 98 ? -1.542 17.336 2.043 1.00 82.56 98 ILE A C 1
ATOM 814 O O . ILE A 1 98 ? -0.693 17.996 1.451 1.00 82.56 98 ILE A O 1
ATOM 818 N N . GLY A 1 99 ? -2.168 17.816 3.122 1.00 81.69 99 GLY A N 1
ATOM 819 C CA . GLY A 1 99 ? -1.862 19.141 3.682 1.00 81.69 99 GLY A CA 1
ATOM 820 C C . GLY A 1 99 ? -2.147 20.311 2.728 1.00 81.69 99 GLY A C 1
ATOM 821 O O . GLY A 1 99 ? -1.489 21.341 2.820 1.00 81.69 99 GLY A O 1
ATOM 822 N N . GLY A 1 100 ? -3.096 20.145 1.800 1.00 87.06 100 GLY A N 1
ATOM 823 C CA . GLY A 1 100 ? -3.439 21.148 0.782 1.00 87.06 100 GLY A CA 1
ATOM 824 C C . GLY A 1 100 ? -2.539 21.136 -0.457 1.00 87.06 100 GLY A C 1
ATOM 825 O O . GLY A 1 100 ? -2.754 21.937 -1.362 1.00 87.06 100 GLY A O 1
ATOM 826 N N . ILE A 1 101 ? -1.561 20.230 -0.520 1.00 88.88 101 ILE A N 1
ATOM 827 C CA . ILE A 1 101 ? -0.690 20.047 -1.681 1.00 88.88 101 ILE A CA 1
ATOM 828 C C . ILE A 1 101 ? -1.145 18.798 -2.424 1.00 88.88 101 ILE A C 1
ATOM 830 O O . ILE A 1 101 ? -1.217 17.718 -1.839 1.00 88.88 101 ILE A O 1
ATOM 834 N N . THR A 1 102 ? -1.454 18.959 -3.707 1.00 93.00 102 THR A N 1
ATOM 835 C CA . THR A 1 102 ? -1.810 17.854 -4.596 1.00 93.00 102 THR A CA 1
ATOM 836 C C . THR A 1 102 ? -0.563 17.348 -5.310 1.00 93.00 102 THR A C 1
ATOM 838 O O . THR A 1 102 ? 0.113 18.117 -5.992 1.00 93.00 102 THR A O 1
ATOM 841 N N . SER A 1 103 ? -0.260 16.062 -5.158 1.00 92.19 103 SER A N 1
ATOM 842 C CA . SER A 1 103 ? 0.856 15.400 -5.839 1.00 92.19 103 SER A CA 1
ATOM 843 C C . SER A 1 103 ? 0.550 13.932 -6.115 1.00 92.19 103 SER A C 1
ATOM 845 O O . SER A 1 103 ? -0.254 13.304 -5.421 1.00 92.19 103 SER A O 1
ATOM 847 N N . ARG A 1 104 ? 1.199 13.362 -7.136 1.00 94.06 104 ARG A N 1
ATOM 848 C CA . ARG A 1 104 ? 1.094 11.929 -7.427 1.00 94.06 104 ARG A CA 1
ATOM 849 C C . ARG A 1 104 ? 2.083 11.115 -6.609 1.00 94.06 104 ARG A C 1
ATOM 851 O O . ARG A 1 104 ? 3.250 11.474 -6.478 1.00 94.06 104 ARG A O 1
ATOM 858 N N . HIS A 1 105 ? 1.611 9.977 -6.118 1.00 94.69 105 HIS A N 1
ATOM 859 C CA . HIS A 1 105 ? 2.404 9.003 -5.381 1.00 94.69 105 HIS A CA 1
ATOM 860 C C . HIS A 1 105 ? 2.161 7.606 -5.938 1.00 94.69 105 HIS A C 1
ATOM 862 O O . HIS A 1 105 ? 1.075 7.314 -6.439 1.00 94.69 105 HIS A O 1
ATOM 868 N N . PHE A 1 106 ? 3.157 6.730 -5.820 1.00 97.50 106 PHE A N 1
ATOM 869 C CA . PHE A 1 106 ? 2.935 5.306 -6.021 1.00 97.50 106 PHE A CA 1
ATOM 870 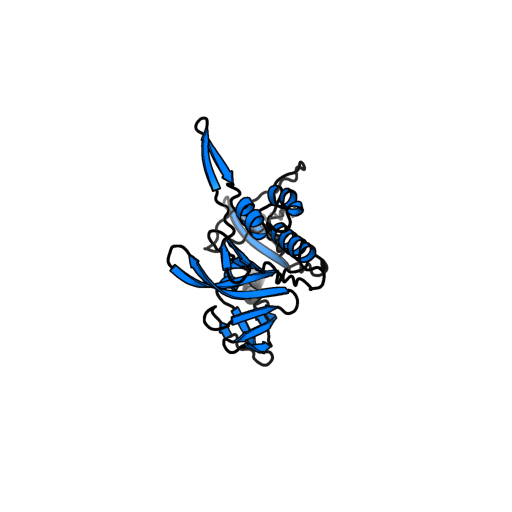C C . PHE A 1 106 ? 2.346 4.708 -4.746 1.00 97.50 106 PHE A C 1
ATOM 872 O O . PHE A 1 106 ? 3.005 4.650 -3.709 1.00 97.50 106 PHE A O 1
ATOM 879 N N . LEU A 1 107 ? 1.103 4.255 -4.823 1.00 97.44 107 LEU A N 1
ATOM 880 C CA . LEU A 1 107 ? 0.429 3.553 -3.741 1.00 97.44 107 LEU A CA 1
ATOM 881 C C . LEU A 1 107 ? 0.571 2.055 -3.982 1.00 97.44 107 LEU A C 1
ATOM 883 O O . LEU A 1 107 ? 0.358 1.584 -5.097 1.00 97.44 107 LEU A O 1
ATOM 887 N N . GLU A 1 108 ? 0.924 1.310 -2.939 1.00 96.88 108 GLU A N 1
ATOM 888 C CA . GLU A 1 108 ? 0.874 -0.149 -2.957 1.00 96.88 108 GLU A CA 1
ATOM 889 C C . GLU A 1 108 ? -0.598 -0.561 -3.033 1.00 96.88 108 GLU A C 1
ATOM 891 O O . GLU A 1 108 ? -1.376 -0.290 -2.120 1.00 96.88 108 GLU A O 1
ATOM 896 N N . TYR A 1 109 ? -0.991 -1.153 -4.152 1.00 95.81 109 TYR A N 1
ATOM 897 C CA . TYR A 1 109 ? -2.330 -1.666 -4.381 1.00 95.81 109 TYR A CA 1
ATOM 898 C C . TYR A 1 109 ? -2.415 -3.020 -3.688 1.00 95.81 109 TYR A C 1
ATOM 900 O O . TYR A 1 109 ? -1.657 -3.916 -4.033 1.00 95.81 109 TYR A O 1
ATOM 908 N N . LEU A 1 110 ? -3.244 -3.148 -2.655 1.00 94.81 110 LEU A N 1
ATOM 909 C CA . LEU A 1 110 ? -3.304 -4.330 -1.793 1.00 94.81 110 LEU A CA 1
ATOM 910 C C . LEU A 1 110 ? -4.416 -5.291 -2.216 1.00 94.81 110 LEU A C 1
ATOM 912 O O . LEU A 1 110 ? -4.195 -6.504 -2.229 1.00 94.81 110 LEU A O 1
ATOM 916 N N . VAL A 1 111 ? -5.587 -4.747 -2.551 1.00 94.00 111 VAL A N 1
ATOM 917 C CA . VAL A 1 111 ? -6.791 -5.506 -2.910 1.00 94.00 111 VAL A CA 1
ATOM 918 C C . VAL A 1 111 ? -7.476 -4.837 -4.089 1.00 94.00 111 VAL A C 1
ATOM 920 O O . VAL A 1 111 ? -7.752 -3.643 -4.028 1.00 94.00 111 VAL A O 1
ATOM 923 N N . ASP A 1 112 ? -7.756 -5.629 -5.113 1.00 91.00 112 ASP A N 1
ATOM 924 C CA . ASP A 1 112 ? -8.563 -5.306 -6.285 1.00 91.00 112 ASP A CA 1
ATOM 925 C C . ASP A 1 112 ? -9.868 -6.100 -6.183 1.00 91.00 112 ASP A C 1
ATOM 927 O O . ASP A 1 112 ? -9.869 -7.336 -6.167 1.00 91.00 112 ASP A O 1
ATOM 931 N N . GLY A 1 113 ? -10.963 -5.375 -5.976 1.00 89.38 113 GLY A N 1
ATOM 932 C CA . GLY A 1 113 ? -12.260 -5.919 -5.607 1.00 89.38 113 GLY A CA 1
ATOM 933 C C . GLY A 1 113 ? -13.333 -4.831 -5.598 1.00 89.38 113 GLY A C 1
ATOM 934 O O . GLY A 1 113 ? -13.159 -3.759 -6.169 1.00 89.38 113 GLY A O 1
ATOM 935 N N . ILE A 1 114 ? -14.458 -5.091 -4.925 1.00 89.69 114 ILE A N 1
ATOM 936 C CA . ILE A 1 114 ? -15.591 -4.141 -4.862 1.00 89.69 114 ILE A CA 1
ATOM 937 C C . ILE A 1 114 ? -15.189 -2.880 -4.098 1.00 89.69 114 ILE A C 1
ATOM 939 O O . ILE A 1 114 ? -15.598 -1.769 -4.432 1.00 89.69 114 ILE A O 1
ATOM 943 N N . VAL A 1 115 ? -14.381 -3.082 -3.061 1.00 93.19 115 VAL A N 1
ATOM 944 C CA . VAL A 1 115 ? -13.574 -2.037 -2.452 1.00 93.19 115 VAL A CA 1
ATOM 945 C C . VAL A 1 115 ? -12.129 -2.303 -2.823 1.00 93.19 115 VAL A C 1
ATOM 947 O O . VAL A 1 115 ? -11.607 -3.400 -2.622 1.00 93.19 115 VAL A O 1
ATOM 950 N N . GLU A 1 116 ? -11.488 -1.290 -3.371 1.00 95.62 116 GLU A N 1
ATOM 951 C CA . GLU A 1 116 ? -10.075 -1.328 -3.692 1.00 95.62 116 GLU A CA 1
ATOM 952 C C . GLU A 1 116 ? -9.289 -0.796 -2.499 1.00 95.62 116 GLU A C 1
ATOM 954 O O . GLU A 1 116 ? -9.602 0.276 -1.980 1.00 95.62 116 GLU A O 1
ATOM 959 N N . LEU A 1 117 ? -8.261 -1.518 -2.059 1.00 96.94 117 LEU A N 1
ATOM 960 C CA . LEU A 1 117 ? -7.448 -1.129 -0.908 1.00 96.94 117 LEU A CA 1
ATOM 961 C C . LEU A 1 117 ? -6.054 -0.705 -1.355 1.00 96.94 117 LEU A C 1
ATOM 963 O O . LEU A 1 117 ? -5.352 -1.454 -2.035 1.00 96.94 117 LEU A O 1
ATOM 967 N N . TYR A 1 118 ? -5.613 0.452 -0.878 1.00 97.56 118 TYR A N 1
ATOM 968 C CA . TYR A 1 118 ? -4.309 1.022 -1.181 1.00 97.56 118 TYR A CA 1
ATOM 969 C C . TYR A 1 118 ? -3.544 1.387 0.088 1.00 97.56 118 TYR A C 1
ATOM 971 O O . TYR A 1 118 ? -4.124 1.728 1.122 1.00 97.56 118 TYR A O 1
ATOM 979 N N . TYR A 1 119 ? -2.220 1.379 -0.014 1.00 96.88 119 TYR A N 1
ATOM 980 C CA . TYR A 1 119 ? -1.312 1.737 1.063 1.00 96.88 119 TYR A CA 1
ATOM 981 C C . TYR A 1 119 ? -0.212 2.686 0.590 1.00 96.88 119 TYR A C 1
ATOM 983 O O . TYR A 1 119 ? 0.434 2.467 -0.435 1.00 96.88 119 TYR A O 1
ATOM 991 N N . LEU A 1 120 ? 0.040 3.728 1.376 1.00 95.12 120 LEU A N 1
ATOM 992 C CA . LEU A 1 120 ? 1.130 4.671 1.175 1.00 95.12 120 LEU A CA 1
ATOM 993 C C . LEU A 1 120 ? 2.078 4.616 2.370 1.00 95.12 120 LEU A C 1
ATOM 995 O O . LEU A 1 120 ? 1.738 5.062 3.467 1.00 95.12 120 LEU A O 1
ATOM 999 N N . ALA A 1 121 ? 3.289 4.119 2.133 1.00 90.19 121 ALA A N 1
ATOM 1000 C CA . ALA A 1 121 ? 4.360 4.179 3.115 1.00 90.19 121 ALA A CA 1
ATOM 1001 C C . ALA A 1 121 ? 4.967 5.587 3.167 1.00 90.19 121 ALA A C 1
ATOM 1003 O O . ALA A 1 121 ? 5.298 6.162 2.129 1.00 90.19 121 ALA A O 1
ATOM 1004 N N . SER A 1 122 ? 5.178 6.124 4.367 1.00 86.25 122 SER A N 1
ATOM 1005 C CA . SER A 1 122 ? 5.735 7.466 4.558 1.00 86.25 122 SER A CA 1
ATOM 1006 C C . SER A 1 122 ? 6.716 7.506 5.723 1.00 86.25 122 SER A C 1
ATOM 1008 O O . SER A 1 122 ? 6.640 6.718 6.659 1.00 86.25 122 SER A O 1
ATOM 1010 N N . LYS A 1 123 ? 7.640 8.475 5.700 1.00 80.94 123 LYS A N 1
ATOM 1011 C CA . LYS A 1 123 ? 8.576 8.699 6.814 1.00 80.94 123 LYS A CA 1
ATOM 1012 C C . LYS A 1 123 ? 7.866 9.126 8.102 1.00 80.94 123 LYS A C 1
ATOM 1014 O O . LYS A 1 123 ? 8.382 8.876 9.186 1.00 80.94 123 LYS A O 1
ATOM 1019 N N . PHE A 1 124 ? 6.725 9.807 7.981 1.00 81.06 124 PHE A N 1
ATOM 1020 C CA . PHE A 1 124 ? 6.017 10.387 9.125 1.00 81.06 124 PHE A CA 1
ATOM 1021 C C . PHE A 1 124 ? 4.888 9.491 9.620 1.00 81.06 124 PHE A C 1
ATOM 1023 O O . PHE A 1 124 ? 4.825 9.155 10.801 1.00 81.06 124 PHE A O 1
ATOM 1030 N N . LYS A 1 125 ? 3.976 9.138 8.715 1.00 83.69 125 LYS A N 1
ATOM 1031 C CA . LYS A 1 125 ? 2.794 8.344 9.024 1.00 83.69 125 LYS A CA 1
ATOM 1032 C C . LYS A 1 125 ? 2.334 7.625 7.770 1.00 83.69 125 LYS A C 1
ATOM 1034 O O . LYS A 1 125 ? 2.001 8.276 6.782 1.00 83.69 125 LYS A O 1
ATOM 1039 N N . ASP A 1 126 ? 2.306 6.304 7.839 1.00 90.00 126 ASP A N 1
ATOM 1040 C CA . ASP A 1 126 ? 1.721 5.498 6.781 1.00 90.00 126 ASP A CA 1
ATOM 1041 C C . ASP A 1 126 ? 0.211 5.744 6.689 1.00 90.00 126 ASP A C 1
ATOM 1043 O O . ASP A 1 126 ? -0.461 5.970 7.702 1.00 90.00 126 ASP A O 1
ATOM 1047 N N . ALA A 1 127 ? -0.321 5.678 5.475 1.00 93.31 127 ALA A N 1
ATOM 1048 C CA . ALA A 1 127 ? -1.728 5.924 5.200 1.00 93.31 127 ALA A CA 1
ATOM 1049 C C . ALA A 1 127 ? -2.340 4.764 4.416 1.00 93.31 127 ALA A C 1
ATOM 1051 O O . ALA A 1 127 ? -1.681 4.144 3.581 1.00 93.31 127 ALA A O 1
ATOM 1052 N N . TYR A 1 128 ? -3.613 4.495 4.686 1.00 96.62 128 TYR A N 1
ATOM 1053 C CA . TYR A 1 128 ? -4.422 3.556 3.920 1.00 96.62 128 TYR A CA 1
ATOM 1054 C C . TYR A 1 128 ? -5.542 4.316 3.242 1.00 96.62 128 TYR A C 1
ATOM 1056 O O . TYR A 1 128 ? -6.076 5.279 3.800 1.00 96.62 128 TYR A O 1
ATOM 1064 N N . TYR A 1 129 ? -5.910 3.847 2.062 1.00 97.06 129 TYR A N 1
ATOM 1065 C CA . TYR A 1 129 ? -6.999 4.417 1.296 1.00 97.06 129 TYR A CA 1
ATOM 1066 C C . TYR A 1 129 ? -7.890 3.309 0.767 1.00 97.06 129 TYR A C 1
ATOM 1068 O O . TYR A 1 129 ? -7.395 2.239 0.417 1.00 97.06 129 TYR A O 1
ATOM 1076 N N . ILE A 1 130 ? -9.188 3.578 0.717 1.00 97.25 130 ILE A N 1
ATOM 1077 C CA . ILE A 1 130 ? -10.165 2.699 0.085 1.00 97.25 130 ILE A CA 1
ATOM 1078 C C . ILE A 1 130 ? -10.834 3.459 -1.044 1.00 97.25 130 ILE A C 1
ATOM 1080 O O . ILE A 1 130 ? -11.283 4.585 -0.840 1.00 97.25 130 ILE A O 1
ATOM 1084 N N . GLU A 1 131 ? -10.924 2.842 -2.213 1.00 95.94 131 GLU A N 1
ATOM 1085 C CA . GLU A 1 131 ? -11.749 3.334 -3.309 1.00 95.94 131 GLU A CA 1
ATOM 1086 C C . GLU A 1 131 ? -12.985 2.452 -3.451 1.00 95.94 131 GLU A C 1
ATOM 1088 O O . GLU A 1 131 ? -12.892 1.225 -3.478 1.00 95.94 131 GLU A O 1
ATOM 1093 N N . LYS A 1 132 ? -14.157 3.082 -3.497 1.00 94.62 132 LYS A N 1
ATOM 1094 C CA . LYS A 1 132 ? -15.436 2.415 -3.754 1.00 94.62 132 LYS A CA 1
ATOM 1095 C C . LYS A 1 132 ? -16.227 3.292 -4.710 1.00 94.62 132 LYS A C 1
ATOM 1097 O O . LYS A 1 132 ? -16.362 4.488 -4.459 1.00 94.62 132 LYS A O 1
ATOM 1102 N N . GLU A 1 133 ? -16.719 2.710 -5.803 1.00 92.25 133 GLU A N 1
ATOM 1103 C CA . GLU A 1 133 ? -17.523 3.426 -6.812 1.00 92.25 133 GLU A CA 1
ATOM 1104 C C . GLU A 1 133 ? -16.824 4.696 -7.355 1.00 92.25 133 GLU A C 1
ATOM 1106 O O . GLU A 1 133 ? -17.456 5.715 -7.623 1.00 92.25 133 GLU A O 1
ATOM 1111 N N . GLY A 1 134 ? -15.491 4.650 -7.491 1.00 90.62 134 GLY A N 1
ATOM 1112 C CA . GLY A 1 134 ? -14.664 5.767 -7.967 1.00 90.62 134 GLY A CA 1
ATOM 1113 C C . GLY A 1 134 ? -14.427 6.886 -6.944 1.00 90.62 134 GLY A C 1
ATOM 1114 O O . GLY A 1 134 ? -13.804 7.895 -7.276 1.00 90.62 134 GLY A O 1
ATOM 1115 N N . ILE A 1 135 ? -14.908 6.737 -5.704 1.00 93.25 135 ILE A N 1
ATOM 1116 C CA . ILE A 1 135 ? -14.665 7.693 -4.620 1.00 93.25 135 ILE A CA 1
ATOM 1117 C C . ILE A 1 135 ? -13.520 7.190 -3.745 1.00 93.25 135 ILE A C 1
ATOM 1119 O O . ILE A 1 135 ? -13.561 6.070 -3.238 1.00 93.25 135 ILE A O 1
ATOM 1123 N N . PHE A 1 136 ? -12.519 8.047 -3.543 1.00 93.62 136 PHE A N 1
ATOM 1124 C CA . PHE A 1 136 ? -11.290 7.738 -2.817 1.00 93.62 136 PHE A CA 1
ATOM 1125 C C . PHE A 1 136 ? -11.347 8.243 -1.366 1.00 93.62 136 PHE A C 1
ATOM 1127 O O . PHE A 1 136 ? -11.452 9.446 -1.118 1.00 93.62 136 PHE A O 1
ATOM 1134 N N . TYR A 1 137 ? -11.257 7.334 -0.396 1.00 94.75 137 TYR A N 1
ATOM 1135 C CA . TYR A 1 137 ? -11.385 7.616 1.034 1.00 94.75 137 TYR A CA 1
ATOM 1136 C C . TYR A 1 137 ? -10.070 7.367 1.770 1.00 94.75 137 TYR A C 1
ATOM 1138 O O . TYR A 1 137 ? -9.531 6.266 1.725 1.00 94.75 137 TYR A O 1
ATOM 1146 N N . GLU A 1 138 ? -9.584 8.352 2.528 1.00 94.75 138 GLU A N 1
ATOM 1147 C CA . GLU A 1 138 ? -8.515 8.123 3.506 1.00 94.75 138 GLU A CA 1
ATOM 1148 C C . GLU A 1 138 ? -9.071 7.386 4.732 1.00 94.75 138 GLU A C 1
ATOM 1150 O O . GLU A 1 138 ? -10.013 7.836 5.394 1.00 94.75 138 GLU A O 1
ATOM 1155 N N . VAL A 1 139 ? -8.452 6.259 5.074 1.00 95.19 139 VAL A N 1
ATOM 1156 C CA . VAL A 1 139 ? -8.804 5.454 6.243 1.00 95.19 139 VAL A CA 1
ATOM 1157 C C . VAL A 1 139 ? -8.056 6.019 7.453 1.00 95.19 139 VAL A C 1
ATOM 1159 O O . VAL A 1 139 ? -6.927 5.636 7.760 1.00 95.19 139 VAL A O 1
ATOM 1162 N N . LYS A 1 140 ? -8.667 7.001 8.122 1.00 92.62 140 LYS A N 1
ATOM 1163 C CA . LYS A 1 140 ? -8.019 7.767 9.196 1.00 92.62 140 LYS A CA 1
ATOM 1164 C C . LYS A 1 140 ? -7.907 6.993 10.500 1.00 92.62 140 LYS A C 1
ATOM 1166 O O . LYS A 1 140 ? -8.794 6.245 10.898 1.00 92.62 140 LYS A O 1
ATOM 1171 N N . ASN A 1 141 ? -6.814 7.233 11.213 1.00 92.12 141 ASN A N 1
ATOM 1172 C CA . ASN A 1 141 ? -6.657 6.766 12.581 1.00 92.12 141 ASN A CA 1
ATOM 1173 C C . ASN A 1 141 ? -5.715 7.697 13.340 1.00 92.12 141 ASN A C 1
ATOM 1175 O O . ASN A 1 141 ? -4.489 7.600 13.223 1.00 92.12 141 ASN A O 1
ATOM 1179 N N . GLU A 1 142 ? -6.277 8.685 14.025 1.00 87.19 142 GLU A N 1
ATOM 1180 C CA . GLU A 1 142 ? -5.502 9.651 14.795 1.00 87.19 142 GLU A CA 1
ATOM 1181 C C . GLU A 1 142 ? -5.260 9.194 16.235 1.00 87.19 142 GLU A C 1
ATOM 1183 O O . GLU A 1 142 ? -6.092 8.539 16.870 1.00 87.19 142 GLU A O 1
ATOM 1188 N N . ASP A 1 143 ? -4.119 9.613 16.777 1.00 84.44 143 ASP A N 1
ATOM 1189 C CA . ASP A 1 143 ? -3.861 9.532 18.205 1.00 84.44 143 ASP A CA 1
ATOM 1190 C C . ASP A 1 143 ? -4.619 10.652 18.927 1.00 84.44 143 ASP A C 1
ATOM 1192 O O . ASP A 1 143 ? -4.652 11.811 18.508 1.00 84.44 143 ASP A O 1
ATOM 1196 N N . ARG A 1 144 ? -5.175 10.321 20.083 1.00 81.00 144 ARG A N 1
ATOM 1197 C CA . ARG A 1 144 ? -5.698 11.253 21.069 1.00 81.00 144 ARG A CA 1
ATOM 1198 C C . AR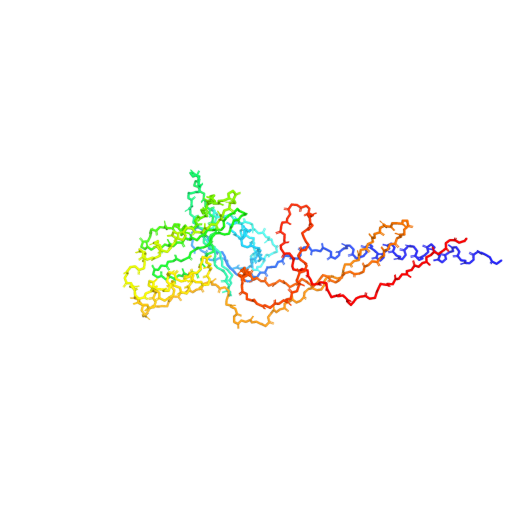G A 1 144 ? -4.762 11.279 22.266 1.00 81.00 144 ARG A C 1
ATOM 1200 O O . ARG A 1 144 ? -4.494 10.252 22.887 1.00 81.00 144 ARG A O 1
ATOM 1207 N N . THR A 1 145 ? -4.309 12.472 22.628 1.00 84.19 145 THR A N 1
ATOM 1208 C CA . THR A 1 145 ? -3.617 12.708 23.895 1.00 84.19 145 THR A CA 1
ATOM 1209 C C . THR A 1 145 ? -4.615 13.228 24.925 1.00 84.19 145 THR A C 1
ATOM 1211 O O . THR A 1 145 ? -5.450 14.082 24.628 1.00 84.19 145 THR A O 1
ATOM 1214 N N . PHE A 1 146 ? -4.565 12.707 26.146 1.00 83.94 146 PHE A N 1
ATOM 1215 C CA . PHE A 1 146 ? -5.328 13.262 27.263 1.00 83.94 146 PHE A CA 1
ATOM 1216 C C . PHE A 1 146 ? -4.492 13.250 28.537 1.00 83.94 146 PHE A C 1
ATOM 1218 O O . PHE A 1 146 ? -3.629 12.395 28.732 1.00 83.94 146 PHE A O 1
ATOM 1225 N N . ARG A 1 147 ? -4.724 14.239 29.401 1.00 86.69 147 ARG A N 1
ATOM 1226 C CA . ARG A 1 147 ? -4.053 14.348 30.697 1.00 86.69 147 ARG A CA 1
ATOM 1227 C C . ARG A 1 147 ? -4.962 13.810 31.789 1.00 86.69 147 ARG A C 1
ATOM 1229 O O . ARG A 1 147 ? -6.115 14.218 31.879 1.00 86.69 147 ARG A O 1
ATOM 1236 N N . LYS A 1 148 ? -4.425 12.926 32.624 1.00 88.50 148 LYS A N 1
ATOM 1237 C CA . LYS A 1 148 ? -5.064 12.449 33.853 1.00 88.50 148 LYS A CA 1
ATOM 1238 C C . LYS A 1 148 ? -3.981 12.323 34.924 1.00 88.50 148 LYS A C 1
ATOM 1240 O O . LYS A 1 148 ? -2.917 11.784 34.641 1.00 88.50 148 LYS A O 1
ATOM 1245 N N . ASP A 1 149 ? -4.206 12.890 36.106 1.00 83.94 149 ASP A N 1
ATOM 1246 C CA . ASP A 1 149 ? -3.283 12.821 37.255 1.00 83.94 149 ASP A CA 1
ATOM 1247 C C . ASP A 1 149 ? -1.831 13.224 36.924 1.00 83.94 149 ASP A C 1
ATOM 1249 O O . ASP A 1 149 ? -0.871 12.527 37.248 1.00 83.94 149 ASP A O 1
ATOM 1253 N N . ASN A 1 150 ? -1.667 14.346 36.212 1.00 85.06 150 ASN A N 1
ATOM 1254 C CA . ASN A 1 150 ? -0.374 14.867 35.743 1.00 85.06 150 ASN A CA 1
ATOM 1255 C C . ASN A 1 150 ? 0.420 13.929 34.803 1.00 85.06 150 ASN A C 1
ATOM 1257 O O . ASN A 1 150 ? 1.580 14.195 34.490 1.00 85.06 150 ASN A O 1
ATOM 1261 N N . LYS A 1 151 ? -0.210 12.859 34.302 1.00 82.50 151 LYS A N 1
ATOM 1262 C CA . LYS A 1 151 ? 0.333 11.946 33.291 1.00 82.50 151 LYS A CA 1
ATOM 1263 C C . LYS A 1 151 ? -0.365 12.166 31.952 1.00 82.50 151 LYS A C 1
ATOM 1265 O O . LYS A 1 151 ? -1.571 12.408 31.888 1.00 82.50 151 LYS A O 1
ATOM 1270 N N . ILE A 1 152 ? 0.411 12.101 30.872 1.00 83.12 152 ILE A N 1
ATOM 1271 C CA . ILE A 1 152 ? -0.101 12.161 29.501 1.00 83.12 152 ILE A CA 1
ATOM 1272 C C . ILE A 1 152 ? -0.347 10.730 29.035 1.00 83.12 152 ILE A C 1
ATOM 1274 O O . ILE A 1 152 ? 0.579 9.924 28.977 1.00 83.12 152 ILE A O 1
ATOM 1278 N N . TYR A 1 153 ? -1.589 10.440 28.678 1.00 83.56 153 TYR A N 1
ATOM 1279 C CA . TYR A 1 153 ? -2.004 9.189 28.067 1.00 83.56 153 TYR A CA 1
ATOM 1280 C C . TYR A 1 153 ? -2.188 9.401 26.567 1.00 83.56 153 TYR A C 1
ATOM 1282 O O . TYR A 1 153 ? -2.691 10.442 26.136 1.00 83.56 153 TYR A O 1
ATOM 1290 N N . LYS A 1 154 ? -1.781 8.405 25.778 1.00 80.31 154 LYS A N 1
ATOM 1291 C CA . LYS A 1 154 ? -2.096 8.302 24.352 1.00 80.31 154 LYS A CA 1
ATOM 1292 C C . LYS A 1 154 ? -3.106 7.178 24.162 1.00 80.31 154 LYS A C 1
ATOM 1294 O O . LYS A 1 154 ? -2.925 6.095 24.708 1.00 80.31 154 LYS A O 1
ATOM 1299 N N . SER A 1 155 ? -4.159 7.444 23.407 1.00 79.69 155 SER A N 1
ATOM 1300 C CA . SER A 1 155 ? -5.150 6.460 22.978 1.00 79.69 155 SER A CA 1
ATOM 1301 C C . SER A 1 155 ? -5.457 6.688 21.505 1.00 79.69 155 SER A C 1
ATOM 1303 O O . SER A 1 155 ? -5.268 7.789 21.007 1.00 79.69 155 SER A O 1
ATOM 1305 N N . VAL A 1 156 ? -5.902 5.662 20.798 1.00 83.50 156 VAL A N 1
ATOM 1306 C CA . VAL A 1 156 ? -6.171 5.712 19.359 1.00 83.50 156 VAL A CA 1
ATOM 1307 C C . VAL A 1 156 ? -7.659 5.994 19.147 1.00 83.50 156 VAL A C 1
ATOM 1309 O O . VAL A 1 156 ? -8.492 5.358 19.790 1.00 83.50 156 VAL A O 1
ATOM 1312 N N . LYS A 1 157 ? -8.014 6.939 18.265 1.00 86.19 157 LYS A N 1
ATOM 1313 C CA . LYS A 1 157 ? -9.421 7.321 18.035 1.00 86.19 157 LYS A CA 1
ATOM 1314 C C . LYS A 1 157 ? -10.245 6.247 17.319 1.00 86.19 157 LYS A C 1
ATOM 1316 O O . LYS A 1 157 ? -11.464 6.267 17.449 1.00 86.19 157 LYS A O 1
ATOM 1321 N N . LYS A 1 158 ? -9.603 5.332 16.578 1.00 91.69 158 LYS A N 1
ATOM 1322 C CA . LYS A 1 158 ? -10.257 4.288 15.767 1.00 91.69 158 LYS A CA 1
ATOM 1323 C C . LYS A 1 158 ? -11.268 4.840 14.744 1.00 91.69 158 LYS A C 1
ATOM 1325 O O . LYS A 1 158 ? -12.284 4.212 14.470 1.00 91.69 158 LYS A O 1
ATOM 1330 N N . GLU A 1 159 ? -10.990 5.999 14.146 1.00 94.19 159 GLU A N 1
ATOM 1331 C CA . GLU A 1 159 ? -11.888 6.644 13.165 1.00 94.19 159 GLU A CA 1
ATOM 1332 C C . GLU A 1 159 ? -12.194 5.742 11.962 1.00 94.19 159 GLU A C 1
ATOM 1334 O O . GLU A 1 159 ? -13.326 5.712 11.478 1.00 94.19 159 GLU A O 1
ATOM 1339 N N . TYR A 1 160 ? -11.211 4.943 11.545 1.00 96.00 160 TYR A N 1
ATOM 1340 C CA . TYR A 1 160 ? -11.347 3.968 10.473 1.00 96.00 160 TYR A CA 1
ATOM 1341 C C . TYR A 1 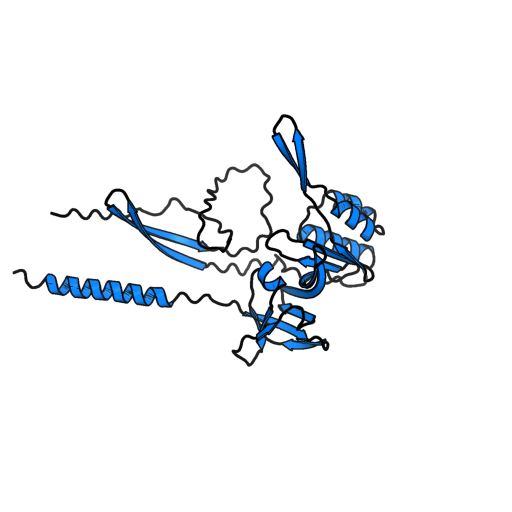160 ? -12.512 2.996 10.676 1.00 96.00 160 TYR A C 1
ATOM 1343 O O . TYR A 1 160 ? -13.098 2.574 9.689 1.00 96.00 160 TYR A O 1
ATOM 1351 N N . VAL A 1 161 ? -12.887 2.664 11.918 1.00 97.00 161 VAL A N 1
ATOM 1352 C CA . VAL A 1 161 ? -14.012 1.757 12.205 1.00 97.00 161 VAL A CA 1
ATOM 1353 C C . VAL A 1 161 ? -15.305 2.314 11.612 1.00 97.00 161 VAL A C 1
ATOM 1355 O O . VAL A 1 161 ? -16.049 1.591 10.955 1.00 97.00 161 VAL A O 1
ATOM 1358 N N . GLY A 1 162 ? -15.552 3.616 11.791 1.00 96.44 162 GLY A N 1
ATOM 1359 C CA . GLY A 1 162 ? -16.720 4.285 11.220 1.00 96.44 162 GLY A CA 1
ATOM 1360 C C . GLY A 1 162 ? -16.664 4.338 9.694 1.00 96.44 162 GLY A C 1
ATOM 1361 O O . GLY A 1 162 ? -17.658 4.033 9.039 1.00 96.44 162 GLY A O 1
ATOM 1362 N N . THR A 1 163 ? -15.494 4.659 9.130 1.00 96.62 163 THR A N 1
ATOM 1363 C CA . THR A 1 163 ? -15.280 4.669 7.675 1.00 96.62 163 THR A CA 1
ATOM 1364 C C . THR A 1 163 ? -15.543 3.293 7.063 1.00 96.62 163 THR A C 1
ATOM 1366 O O . THR A 1 163 ? -16.301 3.194 6.105 1.00 96.62 163 THR A O 1
ATOM 1369 N N . LEU A 1 164 ? -14.983 2.225 7.636 1.00 97.75 164 LEU A N 1
ATOM 1370 C CA . LEU A 1 164 ? -15.173 0.860 7.146 1.00 97.75 164 LEU A CA 1
ATOM 1371 C C . LEU A 1 164 ? -16.634 0.422 7.250 1.00 97.75 164 LEU A C 1
ATOM 1373 O O . LEU A 1 164 ? -17.181 -0.059 6.266 1.00 97.75 164 LEU A O 1
ATOM 1377 N N . LYS A 1 165 ? -17.305 0.662 8.385 1.00 97.88 165 LYS A N 1
ATOM 1378 C CA . LYS A 1 165 ? -18.739 0.347 8.534 1.00 97.88 165 LYS A CA 1
ATOM 1379 C C . LYS A 1 165 ? -19.618 1.099 7.538 1.00 97.88 165 LYS A C 1
ATOM 1381 O O . LYS A 1 165 ? -20.600 0.546 7.059 1.00 97.88 165 LYS A O 1
ATOM 1386 N N . TYR A 1 166 ? -19.277 2.347 7.221 1.00 96.56 166 TYR A N 1
ATOM 1387 C CA . TYR A 1 166 ? -19.985 3.122 6.204 1.00 96.56 166 TYR A CA 1
ATOM 1388 C C . TYR A 1 166 ? -19.777 2.542 4.798 1.00 96.56 166 TYR A C 1
ATOM 1390 O O . TYR A 1 166 ? -20.747 2.348 4.066 1.00 96.56 166 TYR A O 1
ATOM 1398 N N . LEU A 1 167 ? -18.526 2.246 4.432 1.00 96.69 167 LEU A N 1
ATOM 1399 C CA . LEU A 1 167 ? -18.180 1.715 3.111 1.00 96.69 167 LEU A CA 1
ATOM 1400 C C . LEU A 1 167 ? -18.670 0.279 2.903 1.00 96.69 167 LEU A C 1
ATOM 1402 O O . LEU A 1 167 ? -18.990 -0.084 1.776 1.00 96.69 167 LEU A O 1
ATOM 1406 N N . MET A 1 168 ? -18.766 -0.508 3.973 1.00 96.25 168 MET A N 1
ATOM 1407 C CA . MET A 1 168 ? -19.165 -1.920 3.966 1.00 96.25 168 MET A CA 1
ATOM 1408 C C . MET A 1 168 ? -20.559 -2.132 4.579 1.00 96.25 168 MET A C 1
ATOM 1410 O O . MET A 1 168 ? -20.858 -3.188 5.134 1.00 96.25 168 MET A O 1
ATOM 1414 N N . ARG A 1 169 ? -21.423 -1.112 4.520 1.00 95.75 169 ARG A N 1
ATOM 1415 C CA . ARG A 1 169 ? -22.746 -1.113 5.171 1.00 95.75 169 ARG A CA 1
ATOM 1416 C C . ARG A 1 169 ? -23.697 -2.193 4.658 1.00 95.75 169 ARG A C 1
ATOM 1418 O O . ARG A 1 169 ? -24.660 -2.523 5.341 1.00 95.75 169 ARG A O 1
ATOM 1425 N N . GLU A 1 170 ? -23.448 -2.701 3.453 1.00 95.12 170 GLU A N 1
ATOM 1426 C CA . GLU A 1 170 ? -24.231 -3.768 2.832 1.00 95.12 170 GLU A CA 1
ATOM 1427 C C . GLU A 1 170 ? -24.027 -5.125 3.530 1.00 95.12 170 GLU A C 1
ATOM 1429 O O . GLU A 1 170 ? -24.882 -5.996 3.396 1.00 95.12 170 GLU A O 1
ATOM 1434 N N . THR A 1 171 ? -22.971 -5.272 4.346 1.00 94.69 171 THR A N 1
ATOM 1435 C CA . THR A 1 171 ? -22.673 -6.487 5.122 1.00 94.69 171 THR A CA 1
ATOM 1436 C C . THR A 1 171 ? -22.578 -6.178 6.629 1.00 94.69 171 THR A C 1
ATOM 1438 O O . THR A 1 171 ? -21.476 -6.119 7.183 1.00 94.69 171 THR A O 1
ATOM 1441 N N . PRO A 1 172 ? -23.710 -5.990 7.344 1.00 95.19 172 PRO A N 1
ATOM 1442 C CA . PRO A 1 172 ? -23.708 -5.735 8.790 1.00 95.19 172 PRO A CA 1
ATOM 1443 C C . PRO A 1 172 ? -23.026 -6.829 9.621 1.00 95.19 172 PRO A C 1
ATOM 1445 O O . PRO A 1 172 ? -22.457 -6.530 10.668 1.00 95.19 172 PRO A O 1
ATOM 1448 N N . ASP A 1 173 ? -23.018 -8.074 9.138 1.00 94.75 173 ASP A N 1
ATOM 1449 C CA . ASP A 1 173 ? -22.343 -9.206 9.789 1.00 94.75 173 ASP A CA 1
ATOM 1450 C C . ASP A 1 173 ? -20.823 -8.989 9.932 1.00 94.75 173 ASP A C 1
ATOM 1452 O O . ASP A 1 173 ? -20.183 -9.547 10.825 1.00 94.75 173 ASP A O 1
ATOM 1456 N N . LEU A 1 174 ? -20.238 -8.112 9.107 1.00 95.94 174 LEU A N 1
ATOM 1457 C CA . LEU A 1 174 ? -18.823 -7.754 9.166 1.00 95.94 174 LEU A CA 1
ATOM 1458 C C . LEU A 1 174 ? -18.509 -6.768 10.308 1.00 95.94 174 LEU A C 1
ATOM 1460 O O . LEU A 1 174 ? -17.348 -6.595 10.680 1.00 95.94 174 LEU A O 1
ATOM 1464 N N . PHE A 1 175 ? -19.514 -6.116 10.901 1.00 97.38 175 PHE A N 1
ATOM 1465 C CA . PHE A 1 175 ? -19.313 -4.997 11.831 1.00 97.38 175 PHE A CA 1
ATOM 1466 C C . PHE A 1 175 ? -18.562 -5.393 13.101 1.00 97.38 175 PHE A C 1
ATOM 1468 O O . PHE A 1 175 ? -17.675 -4.653 13.531 1.00 97.38 175 PHE A O 1
ATOM 1475 N N . ASP A 1 176 ? -18.850 -6.572 13.652 1.00 97.31 176 ASP A N 1
ATOM 1476 C CA . ASP A 1 176 ? -18.152 -7.096 14.829 1.00 97.31 176 ASP A CA 1
ATOM 1477 C C . ASP A 1 176 ? -16.672 -7.377 14.542 1.00 97.31 176 ASP A C 1
ATOM 1479 O O . ASP A 1 176 ? -15.818 -7.211 15.420 1.00 97.31 176 ASP A O 1
ATOM 1483 N N . LYS A 1 177 ? -16.352 -7.804 13.314 1.00 97.25 177 LYS A N 1
ATOM 1484 C CA . LYS A 1 177 ? -14.969 -8.005 12.866 1.00 97.25 177 LYS A CA 1
ATOM 1485 C C . LYS A 1 177 ? -14.270 -6.665 12.655 1.00 97.25 177 LYS A C 1
ATOM 1487 O O . LYS A 1 177 ? -13.134 -6.509 13.096 1.00 97.25 177 LYS A O 1
ATOM 1492 N N . ILE A 1 178 ? -14.961 -5.676 12.082 1.00 97.50 178 ILE A N 1
ATOM 1493 C CA . ILE A 1 178 ? -14.442 -4.308 11.929 1.00 97.50 178 ILE A CA 1
ATOM 1494 C C . ILE A 1 178 ? -14.109 -3.695 13.299 1.00 97.50 178 ILE A C 1
ATOM 1496 O O . ILE A 1 178 ? -13.022 -3.148 13.469 1.00 97.50 178 ILE A O 1
ATOM 1500 N N . ASP A 1 179 ? -14.980 -3.826 14.304 1.00 96.38 179 ASP A N 1
ATOM 1501 C CA . ASP A 1 179 ? -14.747 -3.256 15.644 1.00 96.38 179 ASP A CA 1
ATOM 1502 C C . ASP A 1 179 ? -13.506 -3.836 16.347 1.00 96.38 179 ASP A C 1
ATOM 1504 O O . ASP A 1 179 ? -12.802 -3.137 17.094 1.00 96.38 179 ASP A O 1
ATOM 1508 N N . LYS A 1 180 ? -13.241 -5.125 16.102 1.00 96.19 180 LYS A N 1
ATOM 1509 C CA . LYS A 1 180 ? -12.126 -5.885 16.686 1.00 96.19 180 LYS A CA 1
ATOM 1510 C C . LYS A 1 180 ? -10.836 -5.795 15.874 1.00 96.19 180 LYS A C 1
ATOM 1512 O O . LYS A 1 180 ? -9.803 -6.213 16.386 1.00 96.19 180 LYS A O 1
ATOM 1517 N N . SER A 1 181 ? -10.896 -5.270 14.654 1.00 94.50 181 SER A N 1
ATOM 1518 C CA . SER A 1 181 ? -9.732 -5.169 13.779 1.00 94.50 181 SER A CA 1
ATOM 1519 C C . SER A 1 181 ? -8.668 -4.209 14.316 1.00 94.50 181 SER A C 1
ATOM 1521 O O . SER A 1 181 ? -8.932 -3.306 15.120 1.00 94.50 181 SER A O 1
ATOM 1523 N N . ASP A 1 182 ? -7.446 -4.426 13.853 1.00 93.00 182 ASP A N 1
ATOM 1524 C CA . ASP A 1 182 ? -6.302 -3.552 14.020 1.00 93.00 182 ASP A CA 1
ATOM 1525 C C . ASP A 1 182 ? -6.059 -2.724 12.750 1.00 93.00 182 ASP A C 1
ATOM 1527 O O . ASP A 1 182 ? -6.373 -3.108 11.625 1.00 93.00 182 ASP A O 1
ATOM 1531 N N . PHE A 1 183 ? -5.409 -1.572 12.918 1.00 91.81 183 PHE A N 1
ATOM 1532 C CA . PHE A 1 183 ? -5.048 -0.685 11.810 1.00 91.81 183 PHE A CA 1
ATOM 1533 C C . PHE A 1 183 ? -3.794 -1.196 11.076 1.00 91.81 183 PHE A C 1
ATOM 1535 O O . PHE A 1 183 ? -2.684 -0.692 11.289 1.00 91.81 183 PHE A O 1
ATOM 1542 N N . ASN A 1 184 ? -3.935 -2.255 10.274 1.00 90.88 184 ASN A N 1
ATOM 1543 C CA . ASN A 1 184 ? -2.826 -2.907 9.575 1.00 90.88 184 ASN A CA 1
ATOM 1544 C C . ASN A 1 184 ? -3.256 -3.556 8.237 1.00 90.88 184 ASN A C 1
ATOM 1546 O O . ASN A 1 184 ? -4.442 -3.703 7.961 1.00 90.88 184 ASN A O 1
ATOM 1550 N N . HIS A 1 185 ? -2.279 -3.967 7.411 1.00 90.38 185 HIS A N 1
ATOM 1551 C CA . HIS A 1 185 ? -2.546 -4.620 6.117 1.00 90.38 185 HIS A CA 1
ATOM 1552 C C . HIS A 1 185 ? -3.380 -5.888 6.261 1.00 90.38 185 HIS A C 1
ATOM 1554 O O . HIS A 1 185 ? -4.307 -6.085 5.490 1.00 90.38 185 HIS A O 1
ATOM 1560 N N . LYS A 1 186 ? -3.016 -6.763 7.204 1.00 92.19 186 LYS A N 1
ATOM 1561 C CA . LYS A 1 186 ? -3.614 -8.092 7.345 1.00 92.19 186 LYS A CA 1
ATOM 1562 C C . LYS A 1 186 ? -5.119 -7.974 7.561 1.00 92.19 186 LYS A C 1
ATOM 1564 O O . LYS A 1 186 ? -5.882 -8.618 6.851 1.00 92.19 186 LYS A O 1
ATOM 1569 N N . ASP A 1 187 ? -5.523 -7.130 8.500 1.00 94.88 187 ASP A N 1
ATOM 1570 C CA . ASP A 1 187 ? -6.923 -6.992 8.874 1.00 94.88 187 ASP A CA 1
ATOM 1571 C C . ASP A 1 187 ? -7.707 -6.238 7.798 1.00 94.88 187 ASP A C 1
ATOM 1573 O O . ASP A 1 187 ? -8.803 -6.658 7.445 1.00 94.88 187 ASP A O 1
ATOM 1577 N N . PHE A 1 188 ? -7.143 -5.187 7.193 1.00 95.75 188 PHE A N 1
ATOM 1578 C CA . PHE A 1 188 ? -7.820 -4.473 6.104 1.00 95.75 188 PHE A CA 1
ATOM 1579 C C . PHE A 1 188 ? -7.968 -5.310 4.834 1.00 95.75 188 PHE A C 1
ATOM 1581 O O . PHE A 1 188 ? -9.009 -5.239 4.183 1.00 95.75 188 PHE A O 1
ATOM 1588 N N . VAL A 1 189 ? -6.968 -6.124 4.494 1.00 94.50 189 VAL A N 1
ATOM 1589 C CA . VAL A 1 189 ? -7.050 -7.063 3.368 1.00 94.50 189 VAL A CA 1
ATOM 1590 C C . VAL A 1 189 ? -8.115 -8.116 3.652 1.00 94.50 189 VAL A C 1
ATOM 1592 O O . VAL A 1 189 ? -9.004 -8.291 2.827 1.00 94.50 189 VAL A O 1
ATOM 1595 N N . ALA A 1 190 ? -8.098 -8.731 4.840 1.00 93.88 190 ALA A N 1
ATOM 1596 C CA . ALA A 1 190 ? -9.088 -9.735 5.224 1.00 93.88 190 ALA A CA 1
ATOM 1597 C C . ALA A 1 190 ? -10.522 -9.180 5.208 1.00 93.88 190 ALA A C 1
ATOM 1599 O O . ALA A 1 190 ? -11.412 -9.805 4.641 1.00 93.88 190 ALA A O 1
ATOM 1600 N N . LEU A 1 191 ? -10.743 -7.984 5.766 1.00 96.25 191 LEU A N 1
ATOM 1601 C CA . LEU A 1 191 ? -12.052 -7.323 5.743 1.00 96.25 191 LEU A CA 1
ATOM 1602 C C . LEU A 1 191 ? -12.507 -6.990 4.315 1.00 96.25 191 LEU A C 1
ATOM 1604 O O . LEU A 1 191 ? -13.685 -7.133 4.005 1.00 96.25 191 LEU A O 1
ATOM 1608 N N . SER A 1 192 ? -11.590 -6.562 3.443 1.00 94.62 192 SER A N 1
ATOM 1609 C CA . SER A 1 192 ? -11.912 -6.244 2.043 1.00 94.62 192 SER A CA 1
ATOM 1610 C C . SER A 1 192 ? -12.279 -7.496 1.244 1.00 94.62 192 SER A C 1
ATOM 1612 O O . SER A 1 192 ? -13.226 -7.459 0.462 1.00 94.62 192 SER A O 1
ATOM 1614 N N . GLN A 1 193 ? -11.569 -8.606 1.469 1.00 92.44 193 GLN A N 1
ATOM 1615 C CA . GLN A 1 193 ? -11.873 -9.900 0.854 1.00 92.44 193 GLN A CA 1
ATOM 1616 C C . GLN A 1 193 ? -13.218 -10.444 1.336 1.00 92.44 193 GLN A C 1
ATOM 1618 O O . GLN A 1 193 ? -14.057 -10.791 0.516 1.00 92.44 193 GLN A O 1
ATOM 1623 N N . GLU A 1 194 ? -13.463 -10.443 2.648 1.00 93.31 194 GLU A N 1
ATOM 1624 C CA . GLU A 1 194 ? -14.726 -10.928 3.211 1.00 93.31 194 GLU A CA 1
ATOM 1625 C C . GLU A 1 194 ? -15.921 -10.081 2.746 1.00 93.31 194 GLU A C 1
ATOM 1627 O O . GLU A 1 194 ? -16.985 -10.613 2.429 1.00 93.31 194 GLU A O 1
ATOM 1632 N N . TYR A 1 195 ? -15.739 -8.762 2.635 1.00 93.94 195 TYR A N 1
ATOM 1633 C CA . TYR A 1 195 ? -16.742 -7.893 2.026 1.00 93.94 195 TYR A CA 1
ATOM 1634 C C . TYR A 1 195 ? -16.984 -8.242 0.551 1.00 93.94 195 TYR A C 1
ATOM 1636 O O . TYR A 1 195 ? -18.134 -8.340 0.129 1.00 93.94 195 TYR A O 1
ATOM 1644 N N . HIS A 1 196 ? -15.923 -8.463 -0.234 1.00 91.12 196 HIS A N 1
ATOM 1645 C CA . HIS A 1 196 ? -16.054 -8.864 -1.635 1.00 91.12 196 HIS A CA 1
ATOM 1646 C C . HIS A 1 196 ? -16.824 -10.183 -1.781 1.00 91.12 196 HIS A C 1
ATOM 1648 O O . HIS A 1 196 ? -17.815 -10.224 -2.507 1.00 91.12 196 HIS A O 1
ATOM 1654 N N . GLU A 1 197 ? -16.425 -11.221 -1.045 1.00 89.75 197 GLU A N 1
ATOM 1655 C CA . GLU A 1 197 ? -17.072 -12.540 -1.044 1.00 89.75 197 GLU A CA 1
ATOM 1656 C C . GLU A 1 197 ? -18.551 -12.461 -0.634 1.00 89.75 197 GLU A C 1
ATOM 1658 O O . GLU A 1 197 ? -19.391 -13.167 -1.190 1.00 89.75 197 GLU A O 1
ATOM 1663 N N . SER A 1 198 ? -18.893 -11.569 0.303 1.00 88.94 198 SER A N 1
ATOM 1664 C CA . SER A 1 198 ? -20.275 -11.376 0.754 1.00 88.94 198 SER A CA 1
ATOM 1665 C C . SER A 1 198 ? -21.175 -10.709 -0.287 1.00 88.94 198 SER A C 1
ATOM 1667 O O . SER A 1 198 ? -22.387 -10.928 -0.248 1.00 88.94 198 SER A O 1
ATOM 1669 N N . ILE A 1 199 ? -20.635 -9.849 -1.150 1.00 88.56 199 ILE A N 1
ATOM 1670 C CA . ILE A 1 199 ? -21.434 -9.047 -2.090 1.00 88.56 199 ILE A CA 1
ATOM 1671 C C . ILE A 1 199 ? -21.402 -9.637 -3.502 1.00 88.56 199 ILE A C 1
ATOM 1673 O O . ILE A 1 199 ? -22.390 -9.534 -4.230 1.00 88.56 199 ILE A O 1
ATOM 1677 N N . CYS A 1 200 ? -20.288 -10.245 -3.908 1.00 82.88 200 CYS A N 1
ATOM 1678 C CA . CYS A 1 200 ? -20.109 -10.759 -5.260 1.00 82.88 200 CYS A CA 1
ATOM 1679 C C . CYS A 1 200 ? -19.255 -12.039 -5.273 1.00 82.88 200 CYS A C 1
ATOM 1681 O O . CYS A 1 200 ? -18.112 -12.012 -5.718 1.00 82.88 200 CYS A O 1
ATOM 1683 N N . PRO A 1 201 ? -19.808 -13.177 -4.813 1.00 73.94 201 PRO A N 1
ATOM 1684 C CA . PRO A 1 201 ? -19.069 -14.440 -4.722 1.00 73.94 201 PRO A CA 1
ATOM 1685 C C . PRO A 1 201 ? -18.657 -15.016 -6.087 1.00 73.94 201 PRO A C 1
ATOM 1687 O O . PRO A 1 201 ? -17.804 -15.896 -6.143 1.00 73.94 201 PRO A O 1
ATOM 1690 N N . ASP A 1 202 ? -19.265 -14.537 -7.176 1.00 73.81 202 ASP A N 1
ATOM 1691 C CA . ASP A 1 202 ? -19.026 -15.025 -8.539 1.00 73.81 202 ASP A CA 1
ATOM 1692 C C . ASP A 1 202 ? -17.828 -14.348 -9.236 1.00 73.81 202 ASP A C 1
ATOM 1694 O O . ASP A 1 202 ? -17.479 -14.729 -10.355 1.00 73.81 202 ASP A O 1
ATOM 1698 N N . TYR A 1 203 ? -17.210 -13.338 -8.612 1.00 73.06 203 TYR A N 1
ATOM 1699 C CA . TYR A 1 203 ? -16.005 -12.680 -9.121 1.00 73.06 203 TYR A CA 1
ATOM 1700 C C . TYR A 1 203 ? -14.808 -12.967 -8.215 1.00 73.06 203 TYR A C 1
ATOM 1702 O O . TYR A 1 203 ? -14.943 -13.131 -7.007 1.00 73.06 203 TYR A O 1
ATOM 1710 N N . ASP A 1 204 ? -13.620 -13.015 -8.816 1.00 72.06 204 ASP A N 1
ATOM 1711 C CA . ASP A 1 204 ? -12.380 -13.218 -8.075 1.00 72.06 204 ASP A CA 1
ATOM 1712 C C . ASP A 1 204 ? -11.838 -11.876 -7.564 1.00 72.06 204 ASP A C 1
ATOM 1714 O O . ASP A 1 204 ? -11.453 -11.000 -8.343 1.00 72.06 204 ASP A O 1
ATOM 1718 N N . CYS A 1 205 ? -11.736 -11.737 -6.242 1.00 76.50 205 CYS A N 1
ATOM 1719 C CA . CYS A 1 205 ? -10.952 -10.685 -5.601 1.00 76.50 205 CYS A CA 1
ATOM 1720 C C . CYS A 1 205 ? -9.456 -10.960 -5.807 1.00 76.50 205 CYS A C 1
ATOM 1722 O O . CYS A 1 205 ? -8.945 -11.996 -5.370 1.00 76.50 205 CYS A O 1
ATOM 1724 N N . ILE A 1 206 ? -8.710 -10.018 -6.388 1.00 80.88 206 ILE A N 1
ATOM 1725 C CA . ILE A 1 206 ? -7.258 -10.169 -6.542 1.00 80.88 206 ILE A CA 1
ATOM 1726 C C . ILE A 1 206 ? -6.554 -9.472 -5.379 1.00 80.88 206 ILE A C 1
ATOM 1728 O O . ILE A 1 206 ? -6.772 -8.294 -5.104 1.00 80.88 206 ILE A O 1
ATOM 1732 N N . THR A 1 207 ? -5.661 -10.188 -4.695 1.00 81.75 207 THR A N 1
ATOM 1733 C CA . THR A 1 207 ? -4.790 -9.599 -3.670 1.00 81.75 207 THR A CA 1
ATOM 1734 C C . THR A 1 207 ? -3.352 -9.529 -4.161 1.00 81.75 207 THR A C 1
ATOM 1736 O O . THR A 1 207 ? -2.797 -10.497 -4.681 1.00 81.75 207 THR A O 1
ATOM 1739 N N . TYR A 1 208 ? -2.723 -8.370 -3.980 1.00 79.88 208 TYR A N 1
ATOM 1740 C CA . TYR A 1 208 ? -1.329 -8.129 -4.375 1.00 79.88 208 TYR A CA 1
ATOM 1741 C C . TYR A 1 208 ? -0.401 -8.018 -3.159 1.00 79.88 208 TYR A C 1
ATOM 1743 O O . TYR A 1 208 ? 0.647 -7.367 -3.190 1.00 79.88 208 TYR A O 1
ATOM 1751 N N . VAL A 1 209 ? -0.777 -8.677 -2.064 1.00 73.25 209 VAL A N 1
ATOM 1752 C CA . VAL A 1 209 ? 0.079 -8.828 -0.890 1.00 73.25 209 VAL A CA 1
ATOM 1753 C C . VAL A 1 209 ? 1.055 -9.968 -1.152 1.00 73.25 209 VAL A C 1
ATOM 1755 O O . VAL A 1 209 ? 0.688 -11.022 -1.669 1.00 73.25 209 VAL A O 1
ATOM 1758 N N . LYS A 1 210 ? 2.321 -9.797 -0.764 1.00 63.75 210 LYS A N 1
ATOM 1759 C CA . LYS A 1 210 ? 3.266 -10.916 -0.782 1.00 63.75 210 LYS A CA 1
ATOM 1760 C C . LYS A 1 210 ? 2.748 -12.005 0.166 1.00 63.75 210 LYS A C 1
ATOM 1762 O O . LYS A 1 210 ? 2.774 -11.795 1.378 1.00 63.75 210 LYS A O 1
ATOM 1767 N N . SER A 1 211 ? 2.318 -13.152 -0.370 1.00 47.19 211 SER A N 1
ATOM 1768 C CA . SER A 1 211 ? 1.873 -14.275 0.467 1.00 47.19 211 SER A CA 1
ATOM 1769 C C . SER A 1 211 ? 2.979 -14.663 1.457 1.00 47.19 211 SER A C 1
ATOM 1771 O O . SER A 1 211 ? 4.161 -14.756 1.103 1.00 47.19 211 SER A O 1
ATOM 1773 N N . SER A 1 212 ? 2.605 -14.875 2.717 1.00 46.19 212 SER A N 1
ATOM 1774 C CA . SER A 1 212 ? 3.489 -15.452 3.736 1.00 46.19 212 SER A CA 1
ATOM 1775 C C . SER A 1 212 ? 3.841 -16.916 3.455 1.00 46.19 212 SER A C 1
ATOM 1777 O O . SER A 1 212 ? 4.736 -17.464 4.097 1.00 46.19 212 SER A O 1
ATOM 1779 N N . ASP A 1 213 ? 3.172 -17.536 2.481 1.00 35.22 213 ASP A N 1
ATOM 1780 C CA . ASP A 1 213 ? 3.028 -18.990 2.373 1.00 35.22 213 ASP A CA 1
ATOM 1781 C C . ASP A 1 213 ? 4.168 -19.675 1.613 1.00 35.22 213 ASP A C 1
ATOM 1783 O O . ASP A 1 213 ? 4.166 -20.886 1.408 1.00 35.22 213 ASP A O 1
ATOM 1787 N N . LYS A 1 214 ? 5.221 -18.930 1.265 1.00 33.94 214 LYS A N 1
ATOM 1788 C CA . LYS A 1 214 ? 6.500 -19.505 0.829 1.00 33.94 214 LYS A CA 1
ATOM 1789 C C . LYS A 1 214 ? 7.614 -19.081 1.771 1.00 33.94 214 LYS A C 1
ATOM 1791 O O . LYS A 1 214 ? 8.487 -18.280 1.440 1.00 33.94 214 LYS A O 1
ATOM 1796 N N . LEU A 1 215 ? 7.604 -19.682 2.956 1.00 34.09 215 LEU A N 1
ATOM 1797 C CA . LEU A 1 215 ? 8.648 -19.586 3.980 1.00 34.09 215 LEU A CA 1
ATOM 1798 C C . LEU A 1 215 ? 9.912 -20.399 3.611 1.00 34.09 215 LEU A C 1
ATOM 1800 O O . LEU A 1 215 ? 10.558 -20.971 4.481 1.00 34.09 215 LEU A O 1
ATOM 1804 N N . HIS A 1 216 ? 10.266 -20.470 2.322 1.00 35.22 216 HIS A N 1
ATOM 1805 C CA . HIS A 1 216 ? 11.429 -21.227 1.837 1.00 35.22 216 HIS A CA 1
ATOM 1806 C C . HIS A 1 216 ? 12.649 -20.362 1.496 1.00 35.22 216 HIS A C 1
ATOM 1808 O O . HIS A 1 216 ? 13.748 -20.896 1.407 1.00 35.22 216 HIS A O 1
ATOM 1814 N N . ASP A 1 217 ? 12.501 -19.039 1.399 1.00 35.12 217 ASP A N 1
ATOM 1815 C CA . ASP A 1 217 ? 13.579 -18.139 0.961 1.00 35.12 217 ASP A CA 1
ATOM 1816 C C . ASP A 1 217 ? 14.112 -17.253 2.100 1.00 35.12 217 ASP A C 1
ATOM 1818 O O . ASP A 1 217 ? 14.235 -16.028 1.992 1.00 35.12 217 ASP A O 1
ATOM 1822 N N . ILE A 1 218 ? 14.454 -17.875 3.233 1.00 37.62 218 ILE A N 1
ATOM 1823 C CA . ILE A 1 218 ? 15.273 -17.205 4.250 1.00 37.62 218 ILE A CA 1
ATOM 1824 C C . ILE A 1 218 ? 16.699 -17.103 3.695 1.00 37.62 218 ILE A C 1
ATOM 1826 O O . ILE A 1 218 ? 17.533 -17.988 3.886 1.00 37.62 218 ILE A O 1
ATOM 1830 N N . LYS A 1 219 ? 16.995 -16.005 2.993 1.00 33.12 219 LYS A N 1
ATOM 1831 C CA . LYS A 1 219 ? 18.374 -15.635 2.654 1.00 33.12 219 LYS A CA 1
ATOM 1832 C C . LYS A 1 219 ? 19.069 -15.110 3.906 1.00 33.12 219 LYS A C 1
ATOM 1834 O O . LYS A 1 219 ? 18.933 -13.942 4.265 1.00 33.12 219 LYS A O 1
ATOM 1839 N N . TRP A 1 220 ? 19.827 -15.980 4.561 1.00 35.03 220 TRP A N 1
ATOM 1840 C CA . TRP A 1 220 ? 20.748 -15.594 5.623 1.00 35.03 220 TRP A CA 1
ATOM 1841 C C . TRP A 1 220 ? 21.917 -14.817 5.019 1.00 35.03 220 TRP A C 1
ATOM 1843 O O . TRP A 1 220 ? 22.643 -15.333 4.170 1.00 35.03 220 TRP A O 1
ATOM 1853 N N . ARG A 1 221 ? 22.116 -13.575 5.463 1.00 37.84 221 ARG A N 1
ATOM 1854 C CA . ARG A 1 221 ? 23.345 -12.824 5.192 1.00 37.84 221 ARG A CA 1
ATOM 1855 C C . ARG A 1 221 ? 24.103 -12.655 6.499 1.00 37.84 221 ARG A C 1
ATOM 1857 O O . ARG A 1 221 ? 23.657 -11.953 7.405 1.00 37.84 221 ARG A O 1
ATOM 1864 N N . ILE A 1 222 ? 25.232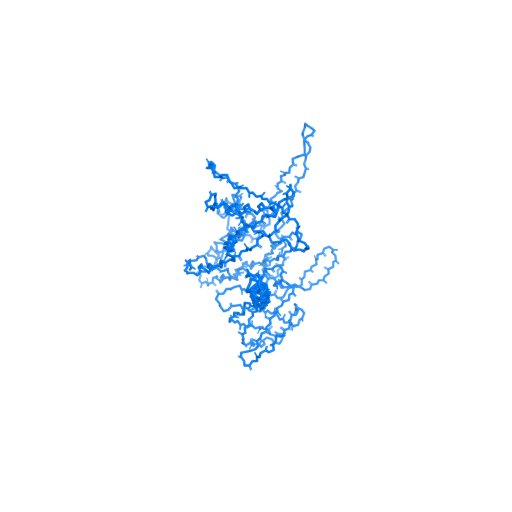 -13.348 6.594 1.00 42.91 222 ILE A N 1
ATOM 1865 C CA . ILE A 1 222 ? 26.159 -13.245 7.717 1.00 42.91 222 ILE A CA 1
ATOM 1866 C C . ILE A 1 222 ? 27.188 -12.188 7.333 1.00 42.91 222 ILE A C 1
ATOM 1868 O O . ILE A 1 222 ? 27.965 -12.397 6.404 1.00 42.91 222 ILE A O 1
ATOM 1872 N N . HIS A 1 223 ? 27.194 -11.063 8.041 1.00 41.50 223 HIS A N 1
ATOM 1873 C CA . HIS A 1 223 ? 28.241 -10.059 7.905 1.00 41.50 223 HIS A CA 1
ATOM 1874 C C . HIS A 1 223 ? 29.213 -10.223 9.081 1.00 41.50 223 HIS A C 1
ATOM 1876 O O . HIS A 1 223 ? 28.879 -9.832 10.205 1.00 41.50 223 HIS A O 1
ATOM 1882 N N . PRO A 1 224 ? 30.395 -10.828 8.879 1.00 42.56 224 PRO A N 1
ATOM 1883 C CA . PRO A 1 224 ? 31.448 -10.763 9.879 1.00 42.56 224 PRO A CA 1
ATOM 1884 C C . PRO A 1 224 ? 31.959 -9.317 9.953 1.00 42.56 224 PRO A C 1
ATOM 1886 O O . PRO A 1 224 ? 32.486 -8.782 8.981 1.00 42.56 224 PRO A O 1
ATOM 1889 N N . GLY A 1 225 ? 31.762 -8.670 11.098 1.00 43.09 225 GLY A N 1
ATOM 1890 C CA . GLY A 1 225 ? 32.281 -7.344 11.406 1.00 43.09 225 GLY A CA 1
ATOM 1891 C C . GLY A 1 225 ? 33.495 -7.444 12.323 1.00 43.09 225 GLY A C 1
ATOM 1892 O O . GLY A 1 225 ? 33.451 -8.118 13.352 1.00 43.09 225 GLY A O 1
ATOM 1893 N N . LEU A 1 226 ? 34.579 -6.760 11.963 1.00 39.31 226 LEU A N 1
ATOM 1894 C CA . LEU A 1 226 ? 35.746 -6.584 12.823 1.00 39.31 226 LEU A CA 1
ATOM 1895 C C . LEU A 1 226 ? 35.662 -5.209 13.489 1.00 39.31 226 LEU A C 1
ATOM 1897 O O . LEU A 1 226 ? 35.633 -4.189 12.803 1.00 39.31 226 LEU A O 1
ATOM 1901 N N . TYR A 1 227 ? 35.650 -5.180 14.816 1.00 43.50 227 TYR A N 1
ATOM 1902 C CA . TYR A 1 227 ? 35.672 -3.955 15.605 1.00 43.50 227 TYR A CA 1
ATOM 1903 C C . TYR A 1 227 ? 37.054 -3.801 16.214 1.00 43.50 227 TYR A C 1
ATOM 1905 O O . TYR A 1 227 ? 37.518 -4.673 16.948 1.00 43.50 227 TYR A O 1
ATOM 1913 N N . LEU A 1 228 ? 37.695 -2.677 15.914 1.00 35.91 228 LEU A N 1
ATOM 1914 C CA . LEU A 1 228 ? 38.911 -2.238 16.581 1.00 35.91 228 LEU A CA 1
ATOM 1915 C C . LEU A 1 228 ? 38.540 -1.070 17.485 1.00 35.91 228 LEU A C 1
ATOM 1917 O O . LEU A 1 228 ? 37.978 -0.079 17.021 1.00 35.91 228 LEU A O 1
ATOM 1921 N N . GLY A 1 229 ? 38.827 -1.204 18.773 1.00 39.00 229 GLY A N 1
ATOM 1922 C CA . GLY A 1 229 ? 38.552 -0.173 19.762 1.00 39.00 229 GLY A CA 1
ATOM 1923 C C . GLY A 1 229 ? 39.758 0.097 20.649 1.00 39.00 229 GLY A C 1
ATOM 1924 O O . GLY A 1 229 ? 40.684 -0.711 20.748 1.00 39.00 229 GLY A O 1
ATOM 1925 N N . PHE A 1 230 ? 39.745 1.265 21.280 1.00 30.66 230 PHE A N 1
ATOM 1926 C CA . PHE A 1 230 ? 40.750 1.686 22.243 1.00 30.66 230 PHE A CA 1
ATOM 1927 C C . PHE A 1 230 ? 40.039 2.092 23.530 1.00 30.66 230 PHE A C 1
ATOM 1929 O O . PHE A 1 230 ? 39.234 3.020 23.528 1.00 30.66 230 PHE A O 1
ATOM 1936 N N . GLU A 1 231 ? 40.318 1.381 24.617 1.00 35.00 231 GLU A N 1
ATOM 1937 C CA . GLU A 1 231 ? 39.722 1.635 25.927 1.00 35.00 231 GLU A CA 1
ATOM 1938 C C . GLU A 1 231 ? 40.761 1.339 27.014 1.00 35.00 231 GLU A C 1
ATOM 1940 O O . GLU A 1 231 ? 41.501 0.359 26.929 1.00 35.00 231 GLU A O 1
ATOM 1945 N N . ASN A 1 232 ? 40.866 2.212 28.021 1.00 38.22 232 ASN A N 1
ATOM 1946 C CA . ASN A 1 232 ? 41.807 2.079 29.143 1.00 38.22 232 ASN A CA 1
ATOM 1947 C C . ASN A 1 232 ? 43.260 1.772 28.723 1.00 38.22 232 ASN A C 1
ATOM 1949 O O . ASN A 1 232 ? 43.906 0.873 29.267 1.00 38.22 232 ASN A O 1
ATOM 1953 N N . SER A 1 233 ? 43.775 2.512 27.737 1.00 38.34 233 SER A N 1
ATOM 1954 C CA . SER A 1 233 ? 45.143 2.359 27.214 1.00 38.34 233 SER A CA 1
ATOM 1955 C C . SER A 1 233 ? 45.447 0.982 26.611 1.00 38.34 233 SER A C 1
ATOM 1957 O O . SER A 1 233 ? 46.612 0.602 26.479 1.00 38.34 233 SER A O 1
ATOM 1959 N N . ARG A 1 234 ? 44.412 0.227 26.228 1.00 31.62 234 ARG A N 1
ATOM 1960 C CA . ARG A 1 234 ? 44.529 -1.061 25.547 1.00 31.62 234 ARG A CA 1
ATOM 1961 C C . ARG A 1 234 ? 43.769 -1.021 24.230 1.00 31.62 234 ARG A C 1
ATOM 1963 O O . ARG A 1 234 ? 42.648 -0.523 24.153 1.00 31.62 234 ARG A O 1
ATOM 1970 N N . TYR A 1 235 ? 44.388 -1.583 23.200 1.00 40.59 235 TYR A N 1
ATOM 1971 C CA . TYR A 1 235 ? 43.697 -1.905 21.961 1.00 40.59 235 TYR A CA 1
ATOM 1972 C C . TYR A 1 235 ? 42.942 -3.213 22.157 1.00 40.59 235 TYR A C 1
ATOM 1974 O O . TYR A 1 235 ? 43.506 -4.179 22.676 1.00 40.59 235 TYR A O 1
ATOM 1982 N N . PHE A 1 236 ? 41.687 -3.254 21.730 1.00 39.88 236 PHE A N 1
ATOM 1983 C CA . PHE A 1 236 ? 40.918 -4.486 21.676 1.00 39.88 236 PHE A CA 1
ATOM 1984 C C . PHE A 1 236 ? 40.396 -4.717 20.263 1.00 39.88 236 PHE A C 1
ATOM 1986 O O . PHE A 1 236 ? 40.066 -3.784 19.529 1.00 39.88 236 PHE A O 1
ATOM 1993 N N . MET A 1 237 ? 40.344 -5.990 19.893 1.00 31.75 237 MET A N 1
ATOM 1994 C CA . MET A 1 237 ? 39.784 -6.459 18.639 1.00 31.75 237 MET A CA 1
ATOM 1995 C C . MET A 1 237 ? 38.648 -7.409 18.988 1.00 31.75 237 MET A C 1
ATOM 1997 O O . MET A 1 237 ? 38.867 -8.399 19.683 1.00 31.75 237 MET A O 1
ATOM 2001 N N . SER A 1 238 ? 37.441 -7.086 18.543 1.00 39.38 238 SER A N 1
ATOM 2002 C CA . SER A 1 238 ? 36.260 -7.916 18.759 1.00 39.38 238 SER A CA 1
ATOM 2003 C C . SER A 1 238 ? 35.622 -8.247 17.421 1.00 39.38 238 SER A C 1
ATOM 2005 O O . SER A 1 238 ? 35.498 -7.389 16.548 1.00 39.38 238 SER A O 1
ATOM 2007 N N . THR A 1 239 ? 35.235 -9.502 17.237 1.00 36.69 239 THR A N 1
ATOM 2008 C CA . THR A 1 239 ? 34.443 -9.925 16.084 1.00 36.69 239 THR A CA 1
ATOM 2009 C C . THR A 1 239 ? 32.975 -9.862 16.472 1.00 36.69 239 THR A C 1
ATOM 2011 O O . THR A 1 239 ? 32.584 -10.515 17.437 1.00 36.69 239 THR A O 1
ATOM 2014 N N . SER A 1 240 ? 32.150 -9.138 15.719 1.00 43.72 240 SER A N 1
ATOM 2015 C CA . SER A 1 240 ? 30.701 -9.334 15.780 1.00 43.72 240 SER A CA 1
ATOM 2016 C C . SER A 1 240 ? 30.257 -10.065 14.523 1.00 43.72 240 SER A C 1
ATOM 2018 O O . SER A 1 240 ? 30.762 -9.836 13.425 1.00 43.72 240 SER A O 1
ATOM 2020 N N . THR A 1 241 ? 29.321 -10.987 14.674 1.00 33.50 241 THR A N 1
ATOM 2021 C CA . THR A 1 241 ? 28.582 -11.531 13.541 1.00 33.50 241 THR A CA 1
ATOM 2022 C C . THR A 1 241 ? 27.258 -10.788 13.483 1.00 33.50 241 THR A C 1
ATOM 2024 O O . THR A 1 241 ? 26.377 -11.003 14.313 1.00 33.50 241 THR A O 1
ATOM 2027 N N . LYS A 1 242 ? 27.100 -9.888 12.507 1.00 35.75 242 LYS A N 1
ATOM 2028 C CA . LYS A 1 242 ? 25.793 -9.299 12.213 1.00 35.75 242 LYS A CA 1
ATOM 2029 C C . LYS A 1 242 ? 25.034 -10.312 11.361 1.00 35.75 242 LYS A C 1
ATOM 2031 O O . LYS A 1 242 ? 25.291 -10.460 10.165 1.00 35.75 242 LYS A O 1
ATOM 2036 N N . VAL A 1 243 ? 24.127 -11.047 11.996 1.00 31.06 243 VAL A N 1
ATOM 2037 C CA . VAL A 1 243 ? 23.149 -11.882 11.296 1.00 31.06 243 VAL A CA 1
ATOM 2038 C C . VAL A 1 243 ? 22.004 -10.971 10.884 1.00 31.06 243 VAL A C 1
ATOM 2040 O O . VAL A 1 243 ? 21.175 -10.584 11.703 1.00 31.06 243 VAL A O 1
ATOM 2043 N N . GLU A 1 244 ? 21.981 -10.582 9.614 1.00 33.00 244 GLU A N 1
ATOM 2044 C CA . GLU A 1 244 ? 20.896 -9.764 9.091 1.00 33.00 244 GLU A CA 1
ATOM 2045 C C . GLU A 1 244 ? 19.792 -10.691 8.579 1.00 33.00 244 GLU A C 1
ATOM 2047 O O . GLU A 1 244 ? 19.877 -11.265 7.492 1.00 33.00 244 GLU A O 1
ATOM 2052 N N . MET A 1 245 ? 18.748 -10.869 9.388 1.00 28.78 245 MET A N 1
ATOM 2053 C CA . MET A 1 245 ? 17.497 -11.448 8.913 1.00 28.78 245 MET A CA 1
ATOM 2054 C C . MET A 1 245 ? 16.671 -10.340 8.261 1.00 28.78 245 MET A C 1
ATOM 2056 O O . MET A 1 245 ? 16.007 -9.571 8.955 1.00 28.78 245 MET A O 1
ATOM 2060 N N . ARG A 1 246 ? 16.647 -10.276 6.923 1.00 31.50 246 ARG A N 1
ATOM 2061 C CA . ARG A 1 246 ? 15.626 -9.486 6.216 1.00 31.50 246 ARG A CA 1
ATOM 2062 C C . ARG A 1 246 ? 14.288 -10.207 6.285 1.00 31.50 246 ARG A C 1
ATOM 2064 O O . ARG A 1 246 ? 13.852 -10.862 5.343 1.00 31.50 246 ARG A O 1
ATOM 2071 N N . ARG A 1 247 ? 13.625 -10.075 7.428 1.00 28.91 247 ARG A N 1
ATOM 2072 C CA . ARG A 1 247 ? 12.214 -10.410 7.570 1.00 28.91 247 ARG A CA 1
ATOM 2073 C C . ARG A 1 247 ? 11.438 -9.118 7.334 1.00 28.91 247 ARG A C 1
ATOM 2075 O O . ARG A 1 247 ? 11.577 -8.169 8.097 1.00 28.91 247 ARG A O 1
ATOM 2082 N N . TYR A 1 248 ? 10.624 -9.069 6.281 1.00 31.31 248 TYR A N 1
ATOM 2083 C CA . TYR A 1 248 ? 9.589 -8.041 6.167 1.00 31.31 248 TYR A CA 1
ATOM 2084 C C . TYR A 1 248 ? 8.499 -8.384 7.193 1.00 31.31 248 TYR A C 1
ATOM 2086 O O . TYR A 1 248 ? 7.474 -8.956 6.846 1.00 31.31 248 TYR A O 1
ATOM 2094 N N . ILE A 1 249 ? 8.771 -8.139 8.480 1.00 26.70 249 ILE A N 1
ATOM 2095 C CA . ILE A 1 249 ? 7.745 -8.143 9.523 1.00 26.70 249 ILE A CA 1
ATOM 2096 C C . ILE A 1 249 ? 7.187 -6.727 9.559 1.00 26.70 249 ILE A C 1
ATOM 2098 O O . ILE A 1 249 ? 7.806 -5.811 10.101 1.00 26.70 249 ILE A O 1
ATOM 2102 N N . THR A 1 250 ? 6.009 -6.535 8.983 1.00 24.67 250 THR A N 1
ATOM 2103 C CA . THR A 1 250 ? 5.162 -5.387 9.296 1.00 24.67 250 THR A CA 1
ATOM 2104 C C . THR A 1 250 ? 4.681 -5.532 10.742 1.00 24.67 250 THR A C 1
ATOM 2106 O O . THR A 1 250 ? 3.679 -6.188 10.992 1.00 24.67 250 THR A O 1
ATOM 2109 N N . ARG A 1 251 ? 5.426 -4.917 11.676 1.00 26.61 251 ARG A N 1
ATOM 2110 C CA . ARG A 1 251 ? 5.140 -4.744 13.119 1.00 26.61 251 ARG A CA 1
ATOM 2111 C C . ARG A 1 251 ? 5.110 -6.006 14.001 1.00 26.61 251 ARG A C 1
ATOM 2113 O O . ARG A 1 251 ? 4.443 -6.992 13.723 1.00 26.61 251 ARG A O 1
ATOM 2120 N N . ILE A 1 252 ? 5.788 -5.907 15.146 1.00 26.08 252 ILE A N 1
ATOM 2121 C CA . ILE A 1 252 ? 5.577 -6.762 16.320 1.00 26.08 252 ILE A CA 1
ATOM 2122 C C . ILE A 1 252 ? 4.586 -6.009 17.217 1.00 26.08 252 ILE A C 1
ATOM 2124 O O . ILE A 1 252 ? 4.934 -4.950 17.741 1.00 26.08 252 ILE A O 1
ATOM 2128 N N . ASN A 1 253 ? 3.364 -6.523 17.374 1.00 25.73 253 ASN A N 1
ATOM 2129 C CA . ASN A 1 253 ? 2.495 -6.116 18.479 1.00 25.73 253 ASN A CA 1
ATOM 2130 C C . ASN A 1 253 ? 3.075 -6.714 19.769 1.00 25.73 253 ASN A C 1
ATOM 2132 O O . ASN A 1 253 ? 3.344 -7.913 19.843 1.00 25.73 253 ASN A O 1
ATOM 2136 N N . ARG A 1 254 ? 3.321 -5.859 20.767 1.00 28.77 254 ARG A N 1
ATOM 2137 C CA . ARG A 1 254 ? 3.505 -6.297 22.153 1.00 28.77 254 ARG A CA 1
ATOM 2138 C C . ARG A 1 254 ? 2.136 -6.736 22.649 1.00 28.77 254 ARG A C 1
ATOM 2140 O O . ARG A 1 254 ? 1.258 -5.891 22.719 1.00 28.77 254 ARG A O 1
ATOM 2147 N N . ASP A 1 255 ? 1.984 -8.022 22.923 1.00 28.98 255 ASP A N 1
ATOM 2148 C CA . ASP A 1 255 ? 1.498 -8.537 24.204 1.00 28.98 255 ASP A CA 1
ATOM 2149 C C . ASP A 1 255 ? 1.471 -10.071 24.140 1.00 28.98 255 ASP A C 1
ATOM 2151 O O . ASP A 1 255 ? 0.821 -10.650 23.280 1.00 28.98 255 ASP A O 1
ATOM 2155 N N . ASP A 1 256 ? 2.312 -10.699 24.971 1.00 27.22 256 ASP A N 1
ATOM 2156 C CA . ASP A 1 256 ? 1.975 -11.858 25.811 1.00 27.22 256 ASP A CA 1
ATOM 2157 C C . ASP A 1 256 ? 3.235 -12.416 26.504 1.00 27.22 256 ASP A C 1
ATOM 2159 O O . ASP A 1 256 ? 4.110 -13.039 25.906 1.00 27.22 256 ASP A O 1
ATOM 2163 N N . GLY A 1 257 ? 3.331 -12.145 27.810 1.00 28.31 257 GLY A N 1
ATOM 2164 C CA . GLY A 1 257 ? 3.657 -13.119 28.864 1.00 28.31 257 GLY A CA 1
ATOM 2165 C C . GLY A 1 257 ? 4.984 -13.896 28.912 1.00 28.31 257 GLY A C 1
ATOM 2166 O O . GLY A 1 257 ? 5.230 -14.528 29.936 1.00 28.31 257 GLY A O 1
ATOM 2167 N N . GLY A 1 258 ? 5.858 -13.873 27.905 1.00 23.78 258 GLY A N 1
ATOM 2168 C CA . GLY A 1 258 ? 7.115 -14.638 27.898 1.00 23.78 258 GLY A CA 1
ATOM 2169 C C . GLY A 1 258 ? 8.353 -13.752 28.044 1.00 23.78 258 GLY A C 1
ATOM 2170 O O . GLY A 1 258 ? 8.667 -12.966 27.153 1.00 23.78 258 GLY A O 1
ATOM 2171 N N . ARG A 1 259 ? 9.102 -13.865 29.150 1.00 24.86 259 ARG A N 1
ATOM 2172 C CA . ARG A 1 259 ? 10.381 -13.149 29.315 1.00 24.86 259 ARG A CA 1
ATOM 2173 C C . ARG A 1 259 ? 11.461 -13.751 28.410 1.00 24.86 259 ARG A C 1
ATOM 2175 O O . ARG A 1 259 ? 12.193 -14.643 28.823 1.00 24.86 259 ARG A O 1
ATOM 2182 N N . THR A 1 260 ? 11.622 -13.190 27.218 1.00 27.33 260 THR A N 1
ATOM 2183 C CA . THR A 1 260 ? 12.902 -13.182 26.498 1.00 27.33 260 THR A CA 1
ATOM 2184 C C . THR A 1 260 ? 13.415 -11.747 26.516 1.00 27.33 260 THR A C 1
ATOM 2186 O O . THR A 1 260 ? 12.776 -10.841 25.983 1.00 27.33 260 THR A O 1
ATOM 2189 N N . ILE A 1 261 ? 14.529 -11.510 27.209 1.00 24.44 261 ILE A N 1
ATOM 2190 C CA . ILE A 1 261 ? 15.137 -10.180 27.304 1.00 24.44 261 ILE A CA 1
ATOM 2191 C C . ILE A 1 261 ? 15.862 -9.916 25.982 1.00 24.44 261 ILE A C 1
ATOM 2193 O O . ILE A 1 261 ? 16.920 -10.479 25.726 1.00 24.44 261 ILE A O 1
ATOM 2197 N N . PHE A 1 262 ? 15.281 -9.068 25.136 1.00 28.41 262 PHE A N 1
ATOM 2198 C CA . PHE A 1 262 ? 15.950 -8.509 23.964 1.00 28.41 262 PHE A CA 1
ATOM 2199 C C . PHE A 1 262 ? 16.540 -7.145 24.341 1.00 28.41 262 PHE A C 1
ATOM 2201 O O . PHE A 1 262 ? 15.799 -6.223 24.690 1.00 28.41 262 PHE A O 1
ATOM 2208 N N . HIS A 1 263 ? 17.863 -6.992 24.263 1.00 23.91 263 HIS A N 1
ATOM 2209 C CA . HIS A 1 263 ? 18.503 -5.682 24.385 1.00 23.91 263 HIS A CA 1
ATOM 2210 C C . HIS A 1 263 ? 18.376 -4.925 23.056 1.00 23.91 263 HIS A C 1
ATOM 2212 O O . HIS A 1 263 ? 19.132 -5.154 22.116 1.00 23.91 263 HIS A O 1
ATOM 2218 N N . ILE A 1 264 ? 17.409 -4.010 22.970 1.00 27.39 264 ILE A N 1
ATOM 2219 C CA . ILE A 1 264 ? 17.310 -3.050 21.863 1.00 27.39 264 ILE A CA 1
ATOM 2220 C C . ILE A 1 264 ? 18.214 -1.863 22.210 1.00 27.39 264 ILE A C 1
ATOM 2222 O O . ILE A 1 264 ? 17.824 -0.975 22.965 1.00 27.39 264 ILE A O 1
ATOM 2226 N N . GLY A 1 265 ? 19.444 -1.865 21.698 1.00 23.80 265 GLY A N 1
ATOM 2227 C CA . GLY A 1 265 ? 20.320 -0.697 21.728 1.00 23.80 265 GLY A CA 1
ATOM 2228 C C . GLY A 1 265 ? 20.122 0.139 20.467 1.00 23.80 265 GLY A C 1
ATOM 2229 O O . GLY A 1 265 ? 20.425 -0.323 19.373 1.00 23.80 265 GLY A O 1
ATOM 2230 N N . SER A 1 266 ? 19.633 1.369 20.599 1.00 22.78 266 SER A N 1
ATOM 2231 C CA . SER A 1 266 ? 19.658 2.359 19.518 1.00 22.78 266 SER A CA 1
ATOM 2232 C C . SER A 1 266 ? 20.992 3.107 19.546 1.00 22.78 266 SER A C 1
ATOM 2234 O O . SER A 1 266 ? 21.302 3.762 20.544 1.00 22.78 266 SER A O 1
ATOM 2236 N N . ARG A 1 267 ? 21.771 3.054 18.461 1.00 24.67 267 ARG A N 1
ATOM 2237 C CA . ARG A 1 267 ? 22.916 3.952 18.250 1.00 24.67 267 ARG A CA 1
ATOM 2238 C C . ARG A 1 267 ? 22.799 4.591 16.872 1.00 24.67 267 ARG A C 1
ATOM 2240 O O . ARG A 1 267 ? 22.658 3.884 15.882 1.00 24.67 267 ARG A O 1
ATOM 2247 N N . ILE A 1 268 ? 22.816 5.920 16.850 1.00 22.12 268 ILE A N 1
ATOM 2248 C CA . ILE A 1 268 ? 22.709 6.739 15.641 1.00 22.12 268 ILE A CA 1
ATOM 2249 C C . ILE A 1 268 ? 24.016 6.601 14.855 1.00 22.12 268 ILE A C 1
ATOM 2251 O O . ILE A 1 268 ? 25.081 6.914 15.384 1.00 22.12 268 ILE A O 1
ATOM 2255 N N . PHE A 1 269 ? 23.915 6.148 13.610 1.00 24.39 269 PHE A N 1
ATOM 2256 C CA . PHE A 1 269 ? 24.887 6.413 12.554 1.00 24.39 269 PHE A CA 1
ATOM 2257 C C . PHE A 1 269 ? 24.114 7.082 11.414 1.00 24.39 269 PHE A C 1
ATOM 2259 O O . PHE A 1 269 ? 23.046 6.596 11.058 1.00 24.39 269 PHE A O 1
ATOM 2266 N N . ASP A 1 270 ? 24.620 8.231 10.965 1.00 25.20 270 ASP A N 1
ATOM 2267 C CA . ASP A 1 270 ? 24.241 9.019 9.783 1.00 25.20 270 ASP A CA 1
ATOM 2268 C C . ASP A 1 270 ? 22.888 8.686 9.114 1.00 25.20 270 ASP A C 1
ATOM 2270 O O . ASP A 1 270 ? 22.774 7.742 8.345 1.00 25.20 270 ASP A O 1
ATOM 2274 N N . GLU A 1 271 ? 21.876 9.516 9.403 1.00 26.97 271 GLU A N 1
ATOM 2275 C CA . GLU A 1 271 ? 20.653 9.798 8.614 1.00 26.97 271 GLU A CA 1
ATOM 2276 C C . GLU A 1 271 ? 19.815 8.656 7.979 1.00 26.97 271 GLU A C 1
ATOM 2278 O O . GLU A 1 271 ? 18.852 8.944 7.265 1.00 26.97 271 GLU A O 1
ATOM 2283 N N . GLU A 1 272 ? 20.033 7.382 8.310 1.00 22.94 272 GLU A N 1
ATOM 2284 C CA . GLU A 1 272 ? 19.181 6.261 7.880 1.00 22.94 272 GLU A CA 1
ATOM 2285 C C . GLU A 1 272 ? 18.697 5.424 9.079 1.00 22.94 272 GLU A C 1
ATOM 2287 O O . GLU A 1 272 ? 19.458 4.736 9.757 1.00 22.94 272 GLU A O 1
ATOM 2292 N N . TYR A 1 273 ? 17.389 5.469 9.361 1.00 25.69 273 TYR A N 1
ATOM 2293 C CA . TYR A 1 273 ? 16.757 4.596 10.357 1.00 25.69 273 TYR A CA 1
ATOM 2294 C C . TYR A 1 273 ? 16.526 3.200 9.754 1.00 25.69 273 TYR A C 1
ATOM 2296 O O . TYR A 1 273 ? 15.464 2.920 9.197 1.00 25.69 273 TYR A O 1
ATOM 2304 N N . GLU A 1 274 ? 17.499 2.298 9.890 1.00 27.47 274 GLU A N 1
ATOM 2305 C CA . GLU A 1 274 ? 17.257 0.857 9.767 1.00 27.47 274 GLU A CA 1
ATOM 2306 C C . GLU A 1 274 ? 16.940 0.260 11.148 1.00 27.47 274 GLU A C 1
ATOM 2308 O O . GLU A 1 274 ? 17.760 0.281 12.066 1.00 27.47 274 GLU A O 1
ATOM 2313 N N . ASN A 1 275 ? 15.750 -0.328 11.304 1.00 29.52 275 ASN A N 1
ATOM 2314 C CA . ASN A 1 275 ? 15.444 -1.161 12.467 1.00 29.52 275 ASN A CA 1
ATOM 2315 C C . ASN A 1 275 ? 16.200 -2.494 12.340 1.00 29.52 275 ASN A C 1
ATOM 2317 O O . ASN A 1 275 ? 15.696 -3.446 11.745 1.00 29.52 275 ASN A O 1
ATOM 2321 N N . SER A 1 276 ? 17.408 -2.578 12.897 1.00 30.77 276 SER A N 1
ATOM 2322 C CA . SER A 1 276 ? 18.160 -3.830 13.009 1.00 30.77 276 SER A CA 1
ATOM 2323 C C . SER A 1 276 ? 17.846 -4.544 14.326 1.00 30.77 276 SER A C 1
ATOM 2325 O O . SER A 1 276 ? 18.019 -3.978 15.405 1.00 30.77 276 SER A O 1
ATOM 2327 N N . LEU A 1 277 ? 17.414 -5.806 14.254 1.00 30.00 277 LEU A N 1
ATOM 2328 C CA . LEU A 1 277 ? 17.293 -6.673 15.427 1.00 30.00 277 LEU A CA 1
ATOM 2329 C C . LEU A 1 277 ? 18.699 -7.154 15.830 1.00 30.00 277 LEU A C 1
ATOM 2331 O O . LEU A 1 277 ? 19.352 -7.854 15.057 1.00 30.00 277 LEU A O 1
ATOM 2335 N N . PHE A 1 278 ? 19.174 -6.784 17.019 1.00 30.55 278 PHE A N 1
ATOM 2336 C CA . PHE A 1 278 ? 20.435 -7.293 17.562 1.00 30.55 278 PHE A CA 1
ATOM 2337 C C . PHE A 1 278 ? 20.169 -8.593 18.325 1.00 30.55 278 PHE A C 1
ATOM 2339 O O . PHE A 1 278 ? 19.396 -8.606 19.281 1.00 30.55 278 PHE A O 1
ATOM 2346 N N . ILE A 1 279 ? 20.816 -9.683 17.916 1.00 28.47 279 ILE A N 1
ATOM 2347 C CA . ILE A 1 279 ? 20.919 -10.902 18.721 1.00 28.47 279 ILE A CA 1
ATOM 2348 C C . ILE A 1 279 ? 22.384 -11.000 19.142 1.00 28.47 279 ILE A C 1
ATOM 2350 O O . ILE A 1 279 ? 23.224 -11.434 18.357 1.00 28.47 279 ILE A O 1
ATOM 2354 N N . SER A 1 280 ? 22.717 -10.548 20.353 1.00 28.03 280 SER A N 1
ATOM 2355 C CA . SER A 1 280 ? 23.991 -10.917 20.967 1.00 28.03 280 SER A CA 1
ATOM 2356 C C . SER A 1 280 ? 23.827 -12.317 21.547 1.00 28.03 280 SER A C 1
ATOM 2358 O O . SER A 1 280 ? 23.170 -12.499 22.568 1.00 28.03 280 SER A O 1
ATOM 2360 N N . ASN A 1 281 ? 24.399 -13.323 20.891 1.00 28.86 281 ASN A N 1
ATOM 2361 C CA . ASN A 1 281 ? 24.690 -14.561 21.598 1.00 28.86 281 ASN A CA 1
ATOM 2362 C C . ASN A 1 281 ? 25.919 -14.285 22.469 1.00 28.86 281 ASN A C 1
ATOM 2364 O O . ASN A 1 281 ? 26.987 -14.007 21.926 1.00 28.86 281 ASN A O 1
ATOM 2368 N N . ASP A 1 282 ? 25.781 -14.393 23.791 1.00 26.95 282 ASP A N 1
ATOM 2369 C CA . ASP A 1 282 ? 26.870 -14.308 24.785 1.00 26.95 282 ASP A CA 1
ATOM 2370 C C . ASP A 1 282 ? 27.873 -15.483 24.693 1.00 26.95 282 ASP A C 1
ATOM 2372 O O . ASP A 1 282 ? 28.448 -15.935 25.679 1.00 26.95 282 ASP A O 1
ATOM 2376 N N . PHE A 1 283 ? 28.122 -15.995 23.490 1.00 31.48 283 PHE A N 1
ATOM 2377 C CA . PHE A 1 283 ? 29.081 -17.056 23.222 1.00 31.48 283 PHE A CA 1
ATOM 2378 C C . PHE A 1 283 ? 30.052 -16.616 22.129 1.00 31.48 283 PHE A C 1
ATOM 2380 O O . PHE A 1 283 ? 30.059 -17.145 21.020 1.00 31.48 283 PHE A O 1
ATOM 2387 N N . THR A 1 284 ? 30.915 -15.657 22.455 1.00 27.95 284 THR A N 1
ATOM 2388 C CA . THR A 1 284 ? 32.164 -15.447 21.712 1.00 27.95 284 THR A CA 1
ATOM 2389 C C . THR A 1 284 ? 33.327 -15.365 22.696 1.00 27.95 284 THR A C 1
ATOM 2391 O O . THR A 1 284 ? 33.281 -14.536 23.606 1.00 27.95 284 THR A O 1
ATOM 2394 N N . PRO A 1 285 ? 34.373 -16.198 22.552 1.00 24.22 285 PRO A N 1
ATOM 2395 C CA . PRO A 1 285 ? 35.550 -16.111 23.401 1.00 24.22 285 PRO A CA 1
ATOM 2396 C C . PRO A 1 285 ? 36.259 -14.780 23.134 1.00 24.22 285 PRO A C 1
ATOM 2398 O O . PRO A 1 285 ? 36.678 -14.494 22.014 1.00 24.22 285 PRO A O 1
ATOM 2401 N N . VAL A 1 286 ? 36.396 -13.957 24.171 1.00 26.30 286 VAL A N 1
ATOM 2402 C CA . VAL A 1 286 ? 37.218 -12.746 24.121 1.00 26.30 286 VAL A CA 1
ATOM 2403 C C . VAL A 1 286 ? 38.681 -13.183 24.131 1.00 26.30 286 VAL A C 1
ATOM 2405 O O . VAL A 1 286 ? 39.197 -13.632 25.155 1.00 26.30 286 VAL A O 1
ATOM 2408 N N . LEU A 1 287 ? 39.361 -13.085 22.988 1.00 23.02 287 LEU A N 1
ATOM 2409 C CA . LEU A 1 287 ? 40.796 -13.339 22.914 1.00 23.02 287 LEU A CA 1
ATOM 2410 C C . LEU A 1 287 ? 41.547 -12.083 23.382 1.00 23.02 287 LEU A C 1
ATOM 2412 O O . LEU A 1 287 ? 41.742 -11.132 22.626 1.00 23.02 287 LEU A O 1
ATOM 2416 N N . PHE A 1 288 ? 41.965 -12.063 24.647 1.00 23.23 288 PHE A N 1
ATOM 2417 C CA . PHE A 1 288 ? 42.832 -11.007 25.167 1.00 23.23 288 PHE A CA 1
ATOM 2418 C C . PHE A 1 288 ? 44.268 -11.221 24.674 1.00 23.23 288 PHE A C 1
ATOM 2420 O O . PHE A 1 288 ? 45.007 -12.036 25.222 1.00 23.23 288 PHE A O 1
ATOM 2427 N N . LEU A 1 289 ? 44.694 -10.464 23.663 1.00 23.09 289 LEU A N 1
ATOM 2428 C CA . LEU A 1 289 ? 46.114 -10.348 23.328 1.00 23.09 289 LEU A CA 1
ATOM 2429 C C . LEU A 1 289 ? 46.744 -9.255 24.199 1.00 23.09 289 LEU A C 1
ATOM 2431 O O . LEU A 1 289 ? 46.622 -8.064 23.923 1.00 23.09 289 LEU A O 1
ATOM 2435 N N . SER A 1 290 ? 47.408 -9.670 25.278 1.00 22.09 290 SER A N 1
ATOM 2436 C CA . SER A 1 290 ? 48.290 -8.801 26.061 1.00 22.09 290 SER A CA 1
ATOM 2437 C C . SER A 1 290 ? 49.642 -8.700 25.358 1.00 22.09 290 SER A C 1
ATOM 2439 O O . SER A 1 290 ? 50.436 -9.639 25.398 1.00 22.09 290 SER A O 1
ATOM 2441 N N . PHE A 1 291 ? 49.922 -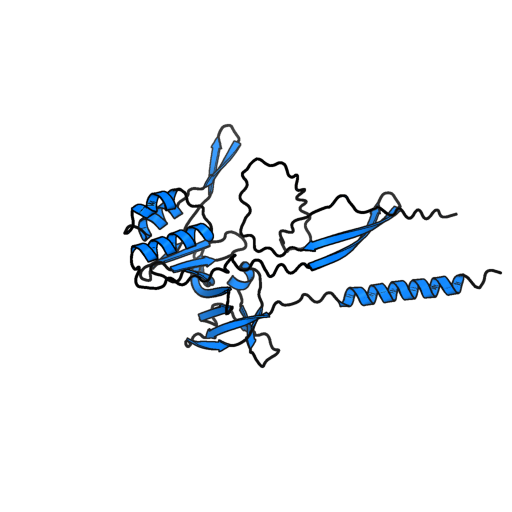7.563 24.725 1.00 25.03 291 PHE A N 1
ATOM 2442 C CA . PHE A 1 291 ? 51.290 -7.200 24.364 1.00 25.03 291 PHE A CA 1
ATOM 2443 C C . PHE A 1 291 ? 51.890 -6.392 25.518 1.00 25.03 291 PHE A C 1
ATOM 2445 O O . PHE A 1 291 ? 51.601 -5.209 25.688 1.00 25.03 291 PHE A O 1
ATOM 2452 N N . SER A 1 292 ? 52.707 -7.050 26.345 1.00 22.44 292 SER A N 1
ATOM 2453 C CA . SER A 1 292 ? 53.597 -6.363 27.281 1.00 22.44 292 SER A CA 1
ATOM 2454 C C . SER A 1 292 ? 54.820 -5.884 26.503 1.00 22.44 292 SER A C 1
ATOM 2456 O O . SER A 1 292 ? 55.604 -6.697 26.020 1.00 22.44 292 SER A O 1
ATOM 2458 N N . ASN A 1 293 ? 54.978 -4.566 26.384 1.00 25.50 293 ASN A N 1
ATOM 2459 C CA . ASN A 1 293 ? 56.254 -3.976 25.997 1.00 25.50 293 ASN A CA 1
ATOM 2460 C C . ASN A 1 293 ? 57.226 -4.101 27.182 1.00 25.50 293 ASN A C 1
ATOM 2462 O O . ASN A 1 293 ? 56.986 -3.517 28.242 1.00 25.50 293 ASN A O 1
ATOM 2466 N N . ARG A 1 294 ? 58.314 -4.849 26.990 1.00 29.62 294 ARG A N 1
ATOM 2467 C CA . ARG A 1 294 ? 59.620 -4.549 27.586 1.00 29.62 294 ARG A CA 1
ATOM 2468 C C . ARG A 1 294 ? 60.555 -4.138 26.465 1.00 29.62 294 ARG A C 1
ATOM 2470 O O . ARG A 1 294 ? 60.509 -4.815 25.415 1.00 29.62 294 ARG A O 1
#

Foldseek 3Di:
DPPVPVVVVVVVVVVVVVVVVVVVVPPDPDFDWAWWWFQFPVRDIFTFTWGDDPLQVQFAWTFTDGNPGPDTDIDGLVGTQWMDGPQAWTWGWDWDQDPNDTDITTWTFFKDFQKTKTWHDHPPDIWIWIDHPNDIDTQDKDWDWDDDPNDIDIDIPLSSLVVLCVRLVVCVVCSVLSVVDDPDSVSVSVSRVVSRCVPPVPDDMDGRHNDPPCPPPFPWDWDWDWDWDADPNDIFIDTDTQGFGPDPPPDDDDDDDDDDDQDDDDDDDPDDDDPRRDDDDPDDDRDDDDDDDD

Secondary structure (DSSP, 8-state):
--SHHHHHHHHHHHHHHHHHHHHHTT------EEEEEEEETT--EEEEEEE---HHHHTT-EEEEETT---EEEE-TTTEEEEEETTS-EEEEEEEEETTEEEEEEEEEEEESSSEEEEE--SS--EEEEEETTEEEE----EEEEEETTEEEEEE--HHHHHHHHHTTT-GGGHHHHHH--SSHHHHHHHHHHHHHHH-TTSPPEE-S--TT-TT----EEEEEEEEEEETTEEEEEEEEEEE-------------------------TT----PPP---S------------